Protein AF-A0AAN0J2T4-F1 (afdb_monomer_lite)

Radius of gyration: 21.21 Å; chains: 1; bounding box: 48×62×47 Å

Foldseek 3Di:
DCPFFAPPCPVVPPDDPDDPLLPDDDDQQALPWDFQSPRTPPSHGPDADPPDNVDGGNPNPDGFPSSVQVCCVVPPQLLHWAAPLDLARQKHFIWGGDDSDIAFEFQALPDQLLLQLVCVSVQFQGFPDKDWQRPSHFDDDAHFWANQAHPNPDNGSVPTDTPHTRDDPDDSSRGMMTGTDQQKDAPLWDDDPFKDKHFIWGRGPNDIDFEFQALCDQLLLQLRQVSVVFRGWPDKDFQRPSHFDPGQHFWANQDAPNPDRHSVSTDTPHTRDDPDDSSRGMMTMGGD

pLDDT: mean 90.42, std 9.43, range [44.88, 98.75]

InterPro domains:
  IPR001190 SRCR domain [PF00530] (84-181)
  IPR001190 SRCR domain [PF00530] (194-286)
  IPR001190 SRCR domain [PR00258] (81-97)
  IPR001190 SRCR domain [PR00258] (206-217)
  IPR001190 SRCR domain [PR00258] (221-231)
  IPR001190 SRCR domain [PR00258] (252-266)
  IPR001190 SRCR domain [PR00258] (275-287)
  IPR001190 SRCR domain [PS00420] (86-123)
  IPR001190 SRCR domain [PS50287] (81-181)
  IPR001190 SRCR domain [PS50287] (184-287)
  IPR001190 SRCR domain [SM00202] (81-181)
  IPR001190 SRCR domain [SM00202] (184-287)
  IPR001506 Peptidase M12A [PF01400] (4-76)
  IPR001506 Peptidase M12A [PR00480] (25-40)
  IPR001506 Peptidase M12A [PR00480] (63-76)
  IPR001506 Peptidase M12A [PS51864] (1-77)
  IPR024079 Metallopeptidase, catalytic domain superfamily [G3DSA:3.40.390.10] (2-76)
  IPR036772 SRCR-like domain superfamily [G3DSA:3.10.250.10] (77-182)
  IPR036772 SRCR-like domain superfamily [G3DSA:3.10.250.10] (183-288)
  IPR036772 SRCR-like domain superfamily [SSF56487] (79-182)

Structure (mmCIF, N/CA/C/O backbone):
data_AF-A0AAN0J2T4-F1
#
_entry.id   AF-A0AAN0J2T4-F1
#
loop_
_atom_site.group_PDB
_atom_site.id
_atom_site.type_symbol
_atom_site.label_atom_id
_atom_site.label_alt_id
_atom_site.label_comp_id
_atom_site.label_asym_id
_atom_site.label_entity_id
_atom_site.label_seq_id
_atom_site.pdbx_PDB_ins_code
_atom_site.Cartn_x
_atom_site.Cartn_y
_atom_site.Cartn_z
_atom_site.occupancy
_atom_site.B_iso_or_equiv
_atom_site.auth_seq_id
_atom_site.auth_comp_id
_atom_site.auth_asym_id
_atom_site.auth_atom_id
_atom_site.pdbx_PDB_model_num
ATOM 1 N N . THR A 1 1 ? 8.193 -44.650 8.563 1.00 44.88 1 THR A N 1
ATOM 2 C CA . THR A 1 1 ? 9.451 -44.424 9.307 1.00 44.88 1 THR A CA 1
ATOM 3 C C . THR A 1 1 ? 10.026 -43.102 8.870 1.00 44.88 1 THR A C 1
ATOM 5 O O . THR A 1 1 ? 10.250 -42.893 7.688 1.00 44.88 1 THR A O 1
ATOM 8 N N . VAL A 1 2 ? 10.169 -42.175 9.811 1.00 53.25 2 VAL A N 1
ATOM 9 C CA . VAL A 1 2 ? 10.711 -40.840 9.567 1.00 53.25 2 VAL A CA 1
ATOM 10 C C . VAL A 1 2 ? 12.228 -40.970 9.404 1.00 53.25 2 VAL A C 1
ATOM 12 O O . VAL A 1 2 ? 12.977 -40.859 10.365 1.00 53.25 2 VAL A O 1
ATOM 15 N N . THR A 1 3 ? 12.684 -41.328 8.207 1.00 64.12 3 THR A N 1
ATOM 16 C CA . THR A 1 3 ? 14.103 -41.612 7.926 1.00 64.12 3 THR A CA 1
ATOM 17 C C . THR A 1 3 ? 14.935 -40.352 7.685 1.00 64.12 3 THR A C 1
ATOM 19 O O . THR A 1 3 ? 16.160 -40.428 7.661 1.00 64.12 3 THR A O 1
ATOM 22 N N . THR A 1 4 ? 14.291 -39.193 7.534 1.00 75.44 4 THR A N 1
ATOM 23 C CA . THR A 1 4 ? 14.942 -37.925 7.179 1.00 75.44 4 THR A CA 1
ATOM 24 C C . THR A 1 4 ? 15.075 -36.939 8.342 1.00 75.44 4 THR A C 1
ATOM 26 O O . THR A 1 4 ? 15.868 -36.010 8.234 1.00 75.44 4 THR A O 1
ATOM 29 N N . ILE A 1 5 ? 14.361 -37.132 9.462 1.00 83.75 5 ILE A N 1
ATOM 30 C CA . ILE A 1 5 ? 14.387 -36.213 10.617 1.00 83.75 5 ILE A CA 1
ATOM 31 C C . ILE A 1 5 ? 15.458 -36.655 11.627 1.00 83.75 5 ILE A C 1
ATOM 33 O O . ILE A 1 5 ? 15.601 -37.840 11.926 1.00 83.75 5 ILE A O 1
ATOM 37 N N . GLY A 1 6 ? 16.224 -35.697 12.148 1.00 86.12 6 GLY A N 1
ATOM 38 C CA . GLY A 1 6 ? 17.247 -35.896 13.169 1.00 86.12 6 GLY A CA 1
ATOM 39 C C . GLY A 1 6 ? 16.679 -36.400 14.496 1.00 86.12 6 GLY A C 1
ATOM 40 O O . GLY A 1 6 ? 15.532 -36.126 14.860 1.00 86.12 6 GLY A O 1
ATOM 41 N N . ASN A 1 7 ? 17.508 -37.138 15.235 1.00 87.75 7 ASN A N 1
ATOM 42 C CA . ASN A 1 7 ? 17.141 -37.681 16.541 1.00 87.75 7 ASN A CA 1
ATOM 43 C C . ASN A 1 7 ? 16.712 -36.548 17.490 1.00 87.75 7 ASN A C 1
ATOM 45 O O . ASN A 1 7 ? 17.379 -35.522 17.572 1.00 87.75 7 ASN A O 1
ATOM 49 N N . GLY A 1 8 ? 15.598 -36.738 18.202 1.00 87.31 8 GLY A N 1
ATOM 50 C CA . GLY A 1 8 ? 15.065 -35.758 19.159 1.00 87.31 8 GLY A CA 1
ATOM 51 C C . GLY A 1 8 ? 14.115 -34.704 18.576 1.00 87.31 8 GLY A C 1
ATOM 52 O O . GLY A 1 8 ? 13.435 -34.036 19.344 1.00 87.31 8 GLY A O 1
ATOM 53 N N . TYR A 1 9 ? 13.980 -34.590 17.249 1.00 88.12 9 TYR A N 1
ATOM 54 C CA . TYR A 1 9 ? 13.125 -33.563 16.626 1.00 88.12 9 TYR A CA 1
ATOM 55 C C . TYR A 1 9 ? 11.749 -34.054 16.169 1.00 88.12 9 TYR A C 1
ATOM 57 O O . TYR A 1 9 ? 10.943 -33.265 15.679 1.00 88.12 9 TYR A O 1
ATOM 65 N N . ALA A 1 10 ? 11.439 -35.342 16.334 1.00 86.19 10 ALA A N 1
ATOM 66 C CA . ALA A 1 10 ? 10.177 -35.921 15.867 1.00 86.19 10 ALA A CA 1
ATOM 67 C C . ALA A 1 10 ? 8.932 -35.241 16.474 1.00 86.19 10 ALA A C 1
ATOM 69 O O . ALA A 1 10 ? 7.894 -35.158 15.819 1.00 86.19 10 ALA A O 1
ATOM 70 N N . SER A 1 11 ? 9.027 -34.718 17.702 1.00 87.81 11 SER A N 1
ATOM 71 C CA . SER A 1 11 ? 7.934 -33.987 18.358 1.00 87.81 11 SER A CA 1
ATOM 72 C C . SER A 1 11 ? 7.563 -32.681 17.656 1.00 87.81 11 SER A C 1
ATOM 74 O O . SER A 1 11 ? 6.400 -32.291 17.726 1.00 87.81 11 SER A O 1
ATOM 76 N N . ASN A 1 12 ? 8.499 -32.041 16.945 1.00 85.06 12 ASN A N 1
ATOM 77 C CA . ASN A 1 12 ? 8.275 -30.761 16.260 1.00 85.06 12 ASN A CA 1
ATOM 78 C C . ASN A 1 12 ? 7.297 -30.878 15.080 1.00 85.06 12 ASN A C 1
ATOM 80 O O . ASN A 1 12 ? 6.779 -29.872 14.611 1.00 85.06 12 ASN A O 1
ATOM 84 N N . PHE A 1 13 ? 7.038 -32.100 14.607 1.00 85.69 13 PHE A N 1
ATOM 85 C CA . PHE A 1 13 ? 6.159 -32.387 13.470 1.00 85.69 13 PHE A CA 1
ATOM 86 C C . PHE A 1 13 ? 4.788 -32.924 13.896 1.00 85.69 13 PHE A C 1
ATOM 88 O O . PHE A 1 13 ? 4.001 -33.369 13.059 1.00 85.69 13 PHE A O 1
ATOM 95 N N . ARG A 1 14 ? 4.484 -32.904 15.200 1.00 86.38 14 ARG A N 1
ATOM 96 C CA . ARG A 1 14 ? 3.133 -33.196 15.685 1.00 86.38 14 ARG A CA 1
ATOM 97 C C . ARG A 1 14 ? 2.208 -32.062 15.253 1.00 86.38 14 ARG A C 1
ATOM 99 O O . ARG A 1 14 ? 2.471 -30.902 15.554 1.00 86.38 14 ARG A O 1
ATOM 106 N N . ILE A 1 15 ? 1.134 -32.408 14.547 1.00 80.81 15 ILE A N 1
ATOM 107 C CA . ILE A 1 15 ? 0.146 -31.434 14.077 1.00 80.81 15 ILE A CA 1
ATOM 108 C C . ILE A 1 15 ? -0.519 -30.793 15.295 1.00 80.81 15 ILE A C 1
ATOM 110 O O . ILE A 1 15 ? -1.132 -31.483 16.106 1.00 80.81 15 ILE A O 1
ATOM 114 N N . GLN A 1 16 ? -0.400 -29.473 15.398 1.00 78.44 16 GLN A N 1
ATOM 115 C CA . GLN A 1 16 ? -1.170 -28.662 16.332 1.00 78.44 16 GLN A CA 1
ATOM 116 C C . GLN A 1 16 ? -2.424 -28.178 15.606 1.00 78.44 16 GLN A C 1
ATOM 118 O O . GLN A 1 16 ? -2.327 -27.501 14.585 1.00 78.44 16 GLN A O 1
ATOM 123 N N . THR A 1 17 ? -3.602 -28.550 16.105 1.00 75.50 17 THR A N 1
ATOM 124 C CA . THR A 1 17 ? -4.894 -28.158 15.511 1.00 75.50 17 THR A CA 1
ATOM 125 C C . THR A 1 17 ? -5.401 -26.817 16.033 1.00 75.50 17 THR A C 1
ATOM 127 O O . THR A 1 17 ? -6.333 -26.253 15.471 1.00 75.50 17 THR A O 1
ATOM 130 N N . THR A 1 18 ? -4.789 -26.300 17.098 1.00 66.69 18 THR A N 1
ATOM 131 C CA . THR A 1 18 ? -5.122 -25.020 17.723 1.00 66.69 18 THR A CA 1
ATOM 132 C C . THR A 1 18 ? -3.926 -24.084 17.602 1.00 66.69 18 THR A C 1
ATOM 134 O O . THR A 1 18 ? -2.956 -24.193 18.351 1.00 66.69 18 THR A O 1
ATOM 137 N N . SER A 1 19 ? -3.985 -23.180 16.631 1.00 66.19 19 SER A N 1
ATOM 138 C CA . SER A 1 19 ? -3.034 -22.086 16.454 1.00 66.19 19 SER A CA 1
ATOM 139 C C . SER A 1 19 ? -3.833 -20.790 16.460 1.00 66.19 19 SER A C 1
ATOM 141 O O . SER A 1 19 ? -4.740 -20.620 15.648 1.00 66.19 19 SER A O 1
ATOM 143 N N . ASP A 1 20 ? -3.516 -19.895 17.394 1.00 66.75 20 ASP A N 1
ATOM 144 C CA . ASP A 1 20 ? -4.039 -18.534 17.375 1.00 66.75 20 ASP A CA 1
ATOM 145 C C . ASP A 1 20 ? -3.170 -17.698 16.431 1.00 66.75 20 ASP A C 1
ATOM 147 O O . ASP A 1 20 ? -2.080 -17.251 16.793 1.00 66.75 20 ASP A O 1
ATOM 151 N N . SER A 1 21 ? -3.632 -17.542 15.190 1.00 66.88 21 SER A N 1
ATOM 152 C CA . SER A 1 21 ? -2.983 -16.662 14.219 1.00 66.88 21 SER A CA 1
ATOM 153 C C . SER A 1 21 ? -3.360 -15.191 14.413 1.00 66.88 21 SER A C 1
ATOM 155 O O . SER A 1 21 ? -2.947 -14.356 13.617 1.00 66.88 21 SER A O 1
ATOM 157 N N . GLN A 1 22 ? -4.156 -14.851 15.436 1.00 71.19 22 GLN A N 1
ATOM 158 C CA . GLN A 1 22 ? -4.644 -13.493 15.698 1.00 71.19 22 GLN A CA 1
ATOM 159 C C . GLN A 1 22 ? -5.361 -12.880 14.481 1.00 71.19 22 GLN A C 1
ATOM 161 O O . GLN A 1 22 ? -5.335 -11.673 14.243 1.00 71.19 22 GLN A O 1
ATOM 166 N N . SER A 1 23 ? -6.036 -13.733 13.700 1.00 71.81 23 SER A N 1
ATOM 167 C CA . SER A 1 23 ? -6.686 -13.390 12.425 1.00 71.81 23 SER A CA 1
ATOM 168 C C . SER A 1 23 ? -5.735 -12.908 11.318 1.00 71.81 23 SER A C 1
ATOM 170 O O . SER A 1 23 ? -6.195 -12.311 10.343 1.00 71.81 23 SER A O 1
ATOM 172 N N . LEU A 1 24 ? -4.431 -13.176 11.438 1.00 70.69 24 LEU A N 1
ATOM 173 C CA . LEU A 1 24 ? -3.446 -12.945 10.384 1.00 70.69 24 LEU A CA 1
ATOM 174 C C . LEU A 1 24 ? -3.222 -14.218 9.543 1.00 70.69 24 LEU A C 1
ATOM 176 O O . LEU A 1 24 ? -3.369 -15.336 10.055 1.00 70.69 24 LEU A O 1
ATOM 180 N N . PRO A 1 25 ? -2.890 -14.077 8.244 1.00 72.38 25 PRO A N 1
ATOM 181 C CA . PRO A 1 25 ? -2.450 -15.189 7.403 1.00 72.38 25 PRO A CA 1
ATOM 182 C C . PRO A 1 25 ? -1.152 -15.837 7.904 1.00 72.38 25 PRO A C 1
ATOM 184 O O . PRO A 1 25 ? -0.358 -15.211 8.598 1.00 72.38 25 PRO A O 1
ATOM 187 N N . TYR A 1 26 ? -0.905 -17.086 7.499 1.00 77.69 26 TYR A N 1
ATOM 188 C CA . TYR A 1 26 ? 0.354 -17.767 7.808 1.00 77.69 26 TYR A CA 1
ATOM 189 C C . TYR A 1 26 ? 1.536 -17.122 7.075 1.00 77.69 26 TYR A C 1
ATOM 191 O O . TYR A 1 26 ? 1.514 -16.990 5.848 1.00 77.69 26 TYR A O 1
ATOM 199 N N . ASP A 1 27 ? 2.591 -16.797 7.816 1.00 80.06 27 ASP A N 1
ATOM 200 C CA . ASP A 1 27 ? 3.778 -16.140 7.284 1.00 80.06 27 ASP A CA 1
ATOM 201 C C . ASP A 1 27 ? 4.921 -17.121 6.987 1.00 80.06 27 ASP A C 1
ATOM 203 O O . ASP A 1 27 ? 5.689 -17.529 7.862 1.00 80.06 27 ASP A O 1
ATOM 207 N N . TYR A 1 28 ? 5.072 -17.470 5.710 1.00 81.38 28 TYR A N 1
ATOM 208 C CA . TYR A 1 28 ? 6.183 -18.299 5.239 1.00 81.38 28 TYR A CA 1
ATOM 209 C C . TYR A 1 28 ? 7.544 -17.605 5.375 1.00 81.38 28 TYR A C 1
ATOM 211 O O . TYR A 1 28 ? 8.565 -18.277 5.536 1.00 81.38 28 TYR A O 1
ATOM 219 N N . LEU A 1 29 ? 7.577 -16.274 5.322 1.00 78.88 29 LEU A N 1
ATOM 220 C CA . LEU A 1 29 ? 8.803 -15.485 5.372 1.00 78.88 29 LEU A CA 1
ATOM 221 C C . LEU A 1 29 ? 9.161 -15.044 6.791 1.00 78.88 29 LEU A C 1
ATOM 223 O O . LEU A 1 29 ? 10.128 -14.295 6.940 1.00 78.88 29 LEU A O 1
ATOM 227 N N . SER A 1 30 ? 8.454 -15.547 7.807 1.00 83.38 30 SER A N 1
ATOM 228 C CA . SER A 1 30 ? 8.700 -15.168 9.193 1.00 83.38 30 SER A CA 1
ATOM 229 C C . SER A 1 30 ? 10.170 -15.340 9.558 1.00 83.38 30 SER A C 1
ATOM 231 O O . SER A 1 30 ? 10.777 -16.385 9.285 1.00 83.38 30 SER A O 1
ATOM 233 N N . LEU A 1 31 ? 10.747 -14.331 10.211 1.00 83.44 31 LEU A N 1
ATOM 234 C CA . LEU A 1 31 ? 12.103 -14.389 10.762 1.00 83.44 31 LEU A CA 1
ATOM 235 C C . LEU A 1 31 ? 12.262 -15.590 11.712 1.00 83.44 31 LEU A C 1
ATOM 237 O O . LEU A 1 31 ? 13.327 -16.206 11.784 1.00 83.44 31 LEU A O 1
ATOM 241 N N . MET A 1 32 ? 11.173 -15.958 12.392 1.00 83.75 32 MET A N 1
ATOM 242 C CA . MET A 1 32 ? 11.117 -17.059 13.353 1.00 83.75 32 MET A CA 1
ATOM 243 C C . MET A 1 32 ? 10.909 -18.429 12.696 1.00 83.75 32 MET A C 1
ATOM 245 O O . MET A 1 32 ? 10.954 -19.455 13.378 1.00 83.75 32 MET A O 1
ATOM 249 N N . HIS A 1 33 ? 10.706 -18.486 11.379 1.00 85.06 33 HIS A N 1
ATOM 250 C CA . HIS A 1 33 ? 10.478 -19.742 10.682 1.00 85.06 33 HIS A CA 1
ATOM 251 C C . HIS A 1 33 ? 11.773 -20.581 10.590 1.00 85.06 33 HIS A C 1
ATOM 253 O O . HIS A 1 33 ? 12.889 -20.103 10.336 1.00 85.06 33 HIS A O 1
ATOM 259 N N . TYR A 1 34 ? 11.644 -21.894 10.779 1.00 87.38 34 TYR A N 1
ATOM 260 C CA . TYR A 1 34 ? 12.737 -22.842 10.551 1.00 87.38 34 TYR A CA 1
ATOM 261 C C . TYR A 1 34 ? 13.047 -22.988 9.052 1.00 87.38 34 TYR A C 1
ATOM 263 O O . TYR A 1 34 ? 12.138 -23.032 8.228 1.00 87.38 34 TYR A O 1
ATOM 271 N N . GLY A 1 35 ? 14.324 -23.078 8.672 1.00 84.44 35 GLY A N 1
ATOM 272 C CA . GLY A 1 35 ? 14.698 -23.314 7.271 1.00 84.44 35 GLY A CA 1
ATOM 273 C C . GLY A 1 35 ? 14.237 -24.688 6.756 1.00 84.44 35 GLY A C 1
ATOM 274 O O . GLY A 1 35 ? 13.935 -25.588 7.536 1.00 84.44 35 GLY A O 1
ATOM 275 N N . ARG A 1 36 ? 14.230 -24.890 5.433 1.00 86.94 36 ARG A N 1
ATOM 276 C CA . ARG A 1 36 ? 13.732 -26.126 4.774 1.00 86.94 36 ARG A CA 1
ATOM 277 C C . ARG A 1 36 ? 14.380 -27.419 5.245 1.00 86.94 36 ARG A C 1
ATOM 279 O O . ARG A 1 36 ? 13.725 -28.456 5.291 1.00 86.94 36 ARG A O 1
ATOM 286 N N . THR A 1 37 ? 15.668 -27.355 5.546 1.00 88.69 37 THR A N 1
ATOM 287 C CA . THR A 1 37 ? 16.488 -28.487 5.988 1.00 88.69 37 THR A CA 1
ATOM 288 C C . THR A 1 37 ? 16.619 -28.546 7.509 1.00 88.69 37 THR A C 1
ATOM 290 O O . THR A 1 37 ? 17.345 -29.389 8.032 1.00 88.69 37 THR A O 1
ATOM 293 N N . ALA A 1 38 ? 15.930 -27.668 8.247 1.00 88.94 38 ALA A N 1
ATOM 294 C CA . ALA A 1 38 ? 15.947 -27.701 9.701 1.00 88.94 38 ALA A CA 1
ATOM 295 C C . ALA A 1 38 ? 15.436 -29.051 10.204 1.00 88.94 38 ALA A C 1
ATOM 297 O O . ALA A 1 38 ? 14.466 -29.593 9.684 1.00 88.94 38 ALA A O 1
ATOM 298 N N . PHE A 1 39 ? 16.075 -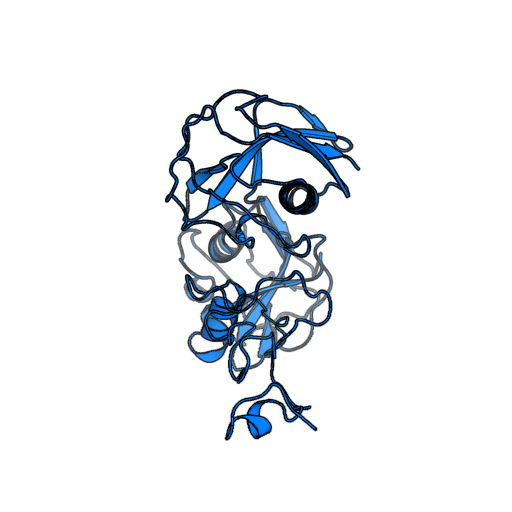29.605 11.230 1.00 91.69 39 PHE A N 1
ATOM 299 C CA . PHE A 1 39 ? 15.762 -30.943 11.742 1.00 91.69 39 PHE A CA 1
ATOM 300 C C . PHE A 1 39 ? 16.075 -32.090 10.769 1.00 91.69 39 PHE A C 1
ATOM 302 O O . PHE A 1 39 ? 15.715 -33.223 11.066 1.00 91.69 39 PHE A O 1
ATOM 309 N N . SER A 1 40 ? 16.729 -31.846 9.629 1.00 90.88 40 SER A N 1
ATOM 310 C CA . SER A 1 40 ? 17.140 -32.906 8.704 1.00 90.88 40 SER A CA 1
ATOM 311 C C . SER A 1 40 ? 18.371 -33.659 9.210 1.00 90.88 40 SER A C 1
ATOM 313 O O . SER A 1 40 ? 19.314 -33.051 9.710 1.00 90.88 40 SER A O 1
ATOM 315 N N . ARG A 1 41 ? 18.390 -34.987 9.046 1.00 90.88 41 ARG A N 1
ATOM 316 C CA . ARG A 1 41 ? 19.568 -35.839 9.308 1.00 90.88 41 ARG A CA 1
ATOM 317 C C . ARG A 1 41 ? 20.429 -36.057 8.062 1.00 90.88 41 ARG A C 1
ATOM 319 O O . ARG A 1 41 ? 21.610 -36.356 8.183 1.00 90.88 41 ARG A O 1
ATOM 326 N N . ASN A 1 42 ? 19.839 -35.949 6.874 1.00 89.69 42 ASN A N 1
ATOM 327 C CA . ASN A 1 42 ? 20.472 -36.290 5.595 1.00 89.69 42 ASN A CA 1
ATOM 328 C C . ASN A 1 42 ? 20.578 -35.091 4.635 1.00 89.69 42 ASN A C 1
ATOM 330 O O . ASN A 1 42 ? 20.787 -35.278 3.439 1.00 89.69 42 ASN A O 1
ATOM 334 N N . GLY A 1 43 ? 20.377 -33.871 5.143 1.00 87.62 43 GLY A N 1
ATOM 335 C CA . GLY A 1 43 ? 20.418 -32.631 4.364 1.00 87.62 43 GLY A CA 1
ATOM 336 C C . GLY A 1 43 ? 19.212 -32.411 3.444 1.00 87.62 43 GLY A C 1
ATOM 337 O O . GLY A 1 43 ? 19.115 -31.357 2.824 1.00 87.62 43 GLY A O 1
ATOM 338 N N . GLN A 1 44 ? 18.275 -33.362 3.365 1.00 89.38 44 GLN A N 1
ATOM 339 C CA . GLN A 1 44 ? 17.068 -33.219 2.551 1.00 89.38 44 GLN A CA 1
ATOM 340 C C . GLN A 1 44 ? 16.011 -32.357 3.254 1.00 89.38 44 GLN A C 1
ATOM 342 O O . GLN A 1 44 ? 15.976 -32.332 4.489 1.00 89.38 44 GLN A O 1
ATOM 347 N N . PRO A 1 45 ? 15.126 -31.675 2.502 1.00 87.75 45 PRO A N 1
ATOM 348 C CA . PRO A 1 45 ? 14.050 -30.888 3.085 1.00 87.75 45 PRO A CA 1
ATOM 349 C C . PRO A 1 45 ? 13.118 -31.728 3.963 1.00 87.75 45 PRO A C 1
ATOM 351 O O . PRO A 1 45 ? 12.588 -32.757 3.547 1.00 87.75 45 PRO A O 1
ATOM 354 N N . THR A 1 46 ? 12.892 -31.252 5.177 1.00 89.44 46 THR A N 1
ATOM 355 C CA . THR A 1 46 ? 11.950 -31.794 6.170 1.00 89.44 46 THR A CA 1
ATOM 356 C C . THR A 1 46 ? 10.743 -30.874 6.338 1.00 89.44 46 THR A C 1
ATOM 358 O O . THR A 1 46 ? 9.694 -31.319 6.798 1.00 89.44 46 THR A O 1
ATOM 361 N N . ILE A 1 47 ? 10.871 -29.605 5.936 1.00 87.75 47 ILE A N 1
ATOM 362 C CA . ILE A 1 47 ? 9.805 -28.606 5.964 1.00 87.75 47 ILE A CA 1
ATOM 363 C C . ILE A 1 47 ? 9.549 -28.121 4.538 1.00 87.75 47 ILE A C 1
ATOM 365 O O . ILE A 1 47 ? 10.440 -27.577 3.879 1.00 87.75 47 ILE A O 1
ATOM 369 N N . VAL A 1 48 ? 8.320 -28.322 4.059 1.00 84.94 48 VAL A N 1
ATOM 370 C CA . VAL A 1 48 ? 7.892 -27.946 2.707 1.00 84.94 48 VAL A CA 1
ATOM 371 C C . VAL A 1 48 ? 6.544 -27.218 2.785 1.00 84.94 48 VAL A C 1
ATOM 373 O O . VAL A 1 48 ? 5.603 -27.769 3.360 1.00 84.94 48 VAL A O 1
ATOM 376 N N . PRO A 1 49 ? 6.419 -26.008 2.209 1.00 80.19 49 PRO A N 1
ATOM 377 C CA . PRO A 1 49 ? 5.161 -25.264 2.191 1.00 80.19 49 PRO A CA 1
ATOM 378 C C . PRO A 1 49 ? 4.045 -25.994 1.445 1.00 80.19 49 PRO A C 1
ATOM 380 O O . PRO A 1 49 ? 4.262 -26.558 0.371 1.00 80.19 49 PRO A O 1
ATOM 383 N N . ARG A 1 50 ? 2.824 -25.903 1.977 1.00 68.06 50 ARG A N 1
ATOM 384 C CA . ARG A 1 50 ? 1.587 -26.332 1.308 1.00 68.06 50 ARG A CA 1
ATOM 385 C C . ARG A 1 50 ? 0.826 -25.086 0.850 1.00 68.06 50 ARG A C 1
ATOM 387 O O . ARG A 1 50 ? -0.128 -24.679 1.504 1.00 68.06 50 ARG A O 1
ATOM 394 N N . PRO A 1 51 ? 1.328 -24.417 -0.203 1.00 62.69 51 PRO A N 1
ATOM 395 C CA . PRO A 1 51 ? 0.762 -24.701 -1.531 1.00 62.69 51 PRO A CA 1
ATOM 396 C C . PRO A 1 51 ? 1.787 -25.028 -2.635 1.00 62.69 51 PRO A C 1
ATOM 398 O O . PRO A 1 51 ? 1.394 -25.489 -3.702 1.00 62.69 51 PRO A O 1
ATOM 401 N N . SER A 1 52 ? 3.089 -24.801 -2.418 1.00 73.12 52 SER A N 1
ATOM 402 C CA . SER A 1 52 ? 4.131 -25.051 -3.424 1.00 73.12 52 SER A CA 1
ATOM 403 C C . SER A 1 52 ? 5.511 -25.229 -2.796 1.00 73.12 52 SER A C 1
ATOM 405 O O . SER A 1 52 ? 5.940 -24.439 -1.953 1.00 73.12 52 SER A O 1
ATOM 407 N N . SER A 1 53 ? 6.269 -26.209 -3.290 1.00 73.12 53 SER A N 1
ATOM 408 C CA . SER A 1 53 ? 7.642 -26.475 -2.862 1.00 73.12 53 SER A CA 1
ATOM 409 C C . SER A 1 53 ? 8.652 -25.423 -3.320 1.00 73.12 53 SER A C 1
ATOM 411 O O . SER A 1 53 ? 9.818 -25.563 -2.967 1.00 73.12 53 SER A O 1
ATOM 413 N N . PHE A 1 54 ? 8.259 -24.374 -4.047 1.00 69.69 54 PHE A N 1
ATOM 414 C CA . PHE A 1 54 ? 9.154 -23.288 -4.479 1.00 69.69 54 PHE A CA 1
ATOM 415 C C . PHE A 1 54 ? 9.146 -22.060 -3.553 1.00 69.69 54 PHE A C 1
ATOM 417 O O . PHE A 1 54 ? 9.986 -21.183 -3.707 1.00 69.69 54 PHE A O 1
ATOM 424 N N . ILE A 1 55 ? 8.231 -21.989 -2.580 1.00 70.69 55 ILE A N 1
ATOM 425 C CA . ILE A 1 55 ? 8.110 -20.834 -1.674 1.00 70.69 55 ILE A CA 1
ATOM 426 C C . ILE A 1 55 ? 9.280 -20.802 -0.682 1.00 70.69 55 ILE A C 1
ATOM 428 O O . ILE A 1 55 ? 9.423 -21.712 0.134 1.00 70.69 55 ILE A O 1
ATOM 432 N N . THR A 1 56 ? 10.134 -19.782 -0.727 1.00 73.62 56 THR A N 1
ATOM 433 C CA . THR A 1 56 ? 11.183 -19.587 0.288 1.00 73.62 56 THR A CA 1
ATOM 434 C C . THR A 1 56 ? 10.555 -19.506 1.680 1.00 73.62 56 THR A C 1
ATOM 436 O O . THR A 1 56 ? 9.529 -18.855 1.847 1.00 73.62 56 THR A O 1
ATOM 439 N N . ILE A 1 57 ? 11.155 -20.178 2.666 1.00 78.12 57 ILE A N 1
ATOM 440 C CA . ILE A 1 57 ? 10.704 -20.127 4.061 1.00 78.12 57 ILE A CA 1
ATOM 441 C C . ILE A 1 57 ? 11.832 -19.701 4.980 1.00 78.12 57 ILE A C 1
ATOM 443 O O . ILE A 1 57 ? 12.972 -20.118 4.768 1.00 78.12 57 ILE A O 1
ATOM 447 N N . GLY A 1 58 ? 11.502 -18.912 6.001 1.00 74.75 58 GLY A N 1
ATOM 448 C CA . GLY A 1 58 ? 12.456 -18.500 7.030 1.00 74.75 58 GLY A CA 1
ATOM 449 C C . GLY A 1 58 ? 13.655 -17.758 6.466 1.00 74.75 58 GLY A C 1
ATOM 450 O O . GLY A 1 58 ? 14.786 -18.206 6.645 1.00 74.75 58 GLY A O 1
ATOM 451 N N . GLN A 1 59 ? 13.397 -16.639 5.779 1.00 73.69 59 GLN A N 1
ATOM 452 C CA . GLN A 1 59 ? 14.438 -15.834 5.132 1.00 73.69 59 GLN A CA 1
ATOM 453 C C . GLN A 1 59 ? 15.482 -15.266 6.110 1.00 73.69 59 GLN A C 1
ATOM 455 O O . GLN A 1 59 ? 16.593 -15.004 5.674 1.00 73.69 59 GLN A O 1
ATOM 460 N N . ARG A 1 60 ? 15.172 -15.158 7.415 1.00 73.88 60 ARG A N 1
ATOM 461 C CA . ARG A 1 60 ? 16.113 -14.849 8.521 1.00 73.88 60 ARG A CA 1
ATOM 462 C C . ARG A 1 60 ? 16.911 -13.539 8.417 1.00 73.88 60 ARG A C 1
ATOM 464 O O . ARG A 1 60 ? 17.750 -13.293 9.275 1.00 73.88 60 ARG A O 1
ATOM 471 N N . ASN A 1 61 ? 16.625 -12.692 7.438 1.00 72.94 61 ASN A N 1
ATOM 472 C CA . ASN A 1 61 ? 17.339 -11.445 7.182 1.00 72.94 61 ASN A CA 1
ATOM 473 C C . ASN A 1 61 ? 16.610 -10.229 7.775 1.00 72.94 61 ASN A C 1
ATOM 475 O O . ASN A 1 61 ? 17.258 -9.313 8.268 1.00 72.94 61 ASN A O 1
ATOM 479 N N . ARG A 1 62 ? 15.269 -10.207 7.751 1.00 75.94 62 ARG A N 1
ATOM 480 C CA . ARG A 1 62 ? 14.449 -9.112 8.313 1.00 75.94 62 ARG A CA 1
ATOM 481 C C . ARG A 1 62 ? 13.133 -9.602 8.911 1.00 75.94 62 ARG A C 1
ATOM 483 O O . ARG A 1 62 ? 12.731 -10.725 8.647 1.00 75.94 62 ARG A O 1
ATOM 490 N N . LEU A 1 63 ? 12.441 -8.778 9.694 1.00 77.94 63 LEU A N 1
ATOM 491 C CA . LEU A 1 63 ? 11.045 -9.060 10.046 1.00 77.94 63 LEU A CA 1
ATOM 492 C C . LEU A 1 63 ? 10.175 -8.910 8.791 1.00 77.94 63 LEU A C 1
ATOM 494 O O . LEU A 1 63 ? 10.321 -7.941 8.044 1.00 77.94 63 LEU A O 1
ATOM 498 N N . SER A 1 64 ? 9.285 -9.865 8.541 1.00 72.00 64 SER A N 1
ATOM 499 C CA . SER A 1 64 ? 8.237 -9.706 7.536 1.00 72.00 64 SER A CA 1
ATOM 500 C C . SER A 1 64 ? 7.171 -8.709 8.027 1.00 72.00 64 SER A C 1
ATOM 502 O O . SER A 1 64 ? 7.090 -8.385 9.214 1.00 72.00 64 SER A O 1
ATOM 504 N N . MET A 1 65 ? 6.281 -8.264 7.136 1.00 72.62 65 MET A N 1
ATOM 505 C CA . MET A 1 65 ? 5.111 -7.481 7.550 1.00 72.62 65 MET A CA 1
ATOM 506 C C . MET A 1 65 ? 4.255 -8.219 8.585 1.00 72.62 65 MET A C 1
ATOM 508 O O . MET A 1 65 ? 3.777 -7.602 9.535 1.00 72.62 65 MET A O 1
ATOM 512 N N . TYR A 1 66 ? 4.050 -9.523 8.404 1.00 75.62 66 TYR A N 1
ATOM 513 C CA . TYR A 1 66 ? 3.249 -10.310 9.331 1.00 75.62 66 TYR A CA 1
ATOM 514 C C . TYR A 1 66 ? 3.980 -10.509 10.657 1.00 75.62 66 TYR A C 1
ATOM 516 O O . TYR A 1 66 ? 3.329 -10.426 11.691 1.00 75.62 66 TYR A O 1
ATOM 524 N N . ASP A 1 67 ? 5.310 -10.653 10.666 1.00 79.62 67 ASP A N 1
ATOM 525 C CA . ASP A 1 67 ? 6.092 -10.645 11.909 1.00 79.62 67 ASP A CA 1
ATOM 526 C C . ASP A 1 67 ? 5.863 -9.342 12.686 1.00 79.62 67 ASP A C 1
ATOM 528 O O . ASP A 1 67 ? 5.553 -9.370 13.879 1.00 79.62 67 ASP A O 1
ATOM 532 N N . VAL A 1 68 ? 5.963 -8.195 12.004 1.00 77.56 68 VAL A N 1
ATOM 533 C CA . VAL A 1 68 ? 5.717 -6.878 12.609 1.00 77.56 68 VAL A CA 1
ATOM 534 C C . VAL A 1 68 ? 4.278 -6.774 13.111 1.00 77.56 68 VAL A C 1
ATOM 536 O O . VAL A 1 68 ? 4.061 -6.330 14.236 1.00 77.56 68 VAL A O 1
ATOM 539 N N . GLN A 1 69 ? 3.291 -7.229 12.335 1.00 76.19 69 GLN A N 1
ATOM 540 C CA . GLN A 1 69 ? 1.890 -7.220 12.759 1.00 76.19 69 GLN A CA 1
ATOM 541 C C . GLN A 1 69 ? 1.645 -8.126 13.969 1.00 76.19 69 GLN A C 1
ATOM 543 O O . GLN A 1 69 ? 0.992 -7.691 14.910 1.00 76.19 69 GLN A O 1
ATOM 548 N N . HIS A 1 70 ? 2.198 -9.338 14.004 1.00 77.94 70 HIS A N 1
ATOM 549 C CA . HIS A 1 70 ? 2.095 -10.236 15.156 1.00 77.94 70 HIS A CA 1
ATOM 550 C C . HIS A 1 70 ? 2.729 -9.625 16.414 1.00 77.94 70 HIS A C 1
ATOM 552 O O . HIS A 1 70 ? 2.154 -9.709 17.501 1.00 77.94 70 HIS A O 1
ATOM 558 N N . ILE A 1 71 ? 3.898 -8.988 16.279 1.00 81.00 71 ILE A N 1
ATOM 559 C CA . ILE A 1 71 ? 4.549 -8.271 17.384 1.00 81.00 71 ILE A CA 1
ATOM 560 C C . ILE A 1 71 ? 3.670 -7.109 17.847 1.00 81.00 71 ILE A C 1
ATOM 562 O O . ILE A 1 71 ? 3.443 -6.966 19.047 1.00 81.00 71 ILE A O 1
ATOM 566 N N . ASN A 1 72 ? 3.139 -6.317 16.917 1.00 81.00 72 ASN A N 1
ATOM 567 C CA . ASN A 1 72 ? 2.267 -5.193 17.227 1.00 81.00 72 ASN A CA 1
ATOM 568 C C . ASN A 1 72 ? 1.001 -5.668 17.946 1.00 81.00 72 ASN A C 1
ATOM 570 O O . ASN A 1 72 ? 0.740 -5.220 19.050 1.00 81.00 72 ASN A O 1
ATOM 574 N N . ILE A 1 73 ? 0.270 -6.649 17.422 1.00 76.56 73 ILE A N 1
ATOM 575 C CA . ILE A 1 73 ? -0.936 -7.169 18.080 1.00 76.56 73 ILE A CA 1
ATOM 576 C C . ILE A 1 73 ? -0.631 -7.657 19.509 1.00 76.56 73 ILE A C 1
ATOM 578 O O . ILE A 1 73 ? -1.416 -7.410 20.427 1.00 76.56 73 ILE A O 1
ATOM 582 N N . ARG A 1 74 ? 0.518 -8.313 19.723 1.00 78.38 74 ARG A N 1
ATOM 583 C CA . ARG A 1 74 ? 0.865 -8.916 21.018 1.00 78.38 74 ARG A CA 1
ATOM 584 C C . ARG A 1 74 ? 1.445 -7.942 22.043 1.00 78.38 74 ARG A C 1
ATOM 586 O O . ARG A 1 74 ? 1.171 -8.096 23.230 1.00 78.38 74 ARG A O 1
ATOM 593 N N . TYR A 1 75 ? 2.280 -7.002 21.612 1.00 80.94 75 TYR A N 1
ATOM 594 C CA . TYR A 1 75 ? 3.090 -6.165 22.505 1.00 80.94 75 TYR A CA 1
ATOM 595 C C . TYR A 1 75 ? 2.800 -4.669 22.371 1.00 80.94 75 TYR A C 1
ATOM 597 O O . TYR A 1 75 ? 3.151 -3.902 23.264 1.00 80.94 75 TYR A O 1
ATOM 605 N N . CYS A 1 76 ? 2.165 -4.240 21.280 1.00 76.94 76 CYS A N 1
ATOM 606 C CA . CYS A 1 76 ? 1.849 -2.842 21.000 1.00 76.94 76 CYS A CA 1
ATOM 607 C C . CYS A 1 76 ? 0.512 -2.749 20.238 1.00 76.94 76 CYS A C 1
ATOM 609 O O . CYS A 1 76 ? 0.532 -2.384 19.066 1.00 76.94 76 CYS A O 1
ATOM 611 N N . PRO A 1 77 ? -0.641 -3.139 20.819 1.00 68.50 77 PRO A N 1
ATOM 612 C CA . PRO A 1 77 ? -1.896 -3.296 20.068 1.00 68.50 77 PRO A CA 1
ATOM 613 C C . PRO A 1 77 ? -2.334 -2.008 19.356 1.00 68.50 77 PRO A C 1
ATOM 615 O O . PRO A 1 77 ? -2.872 -2.068 18.255 1.00 68.50 77 PRO A O 1
ATOM 618 N N . GLU A 1 78 ? -1.963 -0.846 19.901 1.00 71.25 78 GLU A N 1
ATOM 619 C CA . GLU A 1 78 ? -2.089 0.469 19.253 1.00 71.25 78 GLU A CA 1
ATOM 620 C C . GLU A 1 78 ? -1.363 0.596 17.899 1.00 71.25 78 GLU A C 1
ATOM 622 O O . GLU A 1 78 ? -1.505 1.593 17.190 1.00 71.25 78 GLU A O 1
ATOM 627 N N . ARG A 1 79 ? -0.556 -0.406 17.537 1.00 75.56 79 ARG A N 1
ATOM 628 C CA . ARG A 1 79 ? 0.177 -0.488 16.282 1.00 75.56 79 ARG A CA 1
ATOM 629 C C . ARG A 1 79 ? -0.430 -1.427 15.239 1.00 75.56 79 ARG A C 1
ATOM 631 O O . ARG A 1 79 ? 0.165 -1.665 14.187 1.00 75.56 79 ARG A O 1
ATOM 638 N N . ALA A 1 80 ? -1.587 -2.012 15.527 1.00 86.56 80 ALA A N 1
ATOM 639 C CA . ALA A 1 80 ? -2.270 -2.914 14.614 1.00 86.56 80 ALA A CA 1
ATOM 640 C C . ALA A 1 80 ? -3.511 -2.240 14.013 1.00 86.56 80 ALA A C 1
ATOM 642 O O . ALA A 1 80 ? -4.459 -1.877 14.711 1.00 86.56 80 ALA A O 1
ATOM 643 N N . LEU A 1 81 ? -3.492 -2.097 12.687 1.00 90.69 81 LEU A N 1
ATOM 644 C CA . LEU A 1 81 ? -4.556 -1.496 11.890 1.00 90.69 81 LEU A CA 1
ATOM 645 C C . LEU A 1 81 ? -4.751 -2.311 10.609 1.00 90.69 81 LEU A C 1
ATOM 647 O O . LEU A 1 81 ? -3.793 -2.861 10.058 1.00 90.69 81 LEU A O 1
ATOM 651 N N . ARG A 1 82 ? -5.992 -2.401 10.130 1.00 92.44 82 ARG A N 1
ATOM 652 C CA . ARG A 1 82 ? -6.308 -2.989 8.825 1.00 92.44 82 ARG A CA 1
ATOM 653 C C . ARG A 1 82 ? -7.431 -2.235 8.124 1.00 92.44 82 ARG A C 1
ATOM 655 O O . ARG A 1 82 ? -8.251 -1.580 8.762 1.00 92.44 82 ARG A O 1
ATOM 662 N N . LEU A 1 83 ? -7.477 -2.381 6.802 1.00 95.25 83 LEU A N 1
ATOM 663 C CA . LEU A 1 83 ? -8.564 -1.887 5.962 1.00 95.25 83 LEU A CA 1
ATOM 664 C C . LEU A 1 83 ? -9.380 -3.073 5.439 1.00 95.25 83 LEU A C 1
ATOM 666 O O . LEU A 1 83 ? -8.812 -4.017 4.886 1.00 95.25 83 LEU A O 1
ATOM 670 N N . VAL A 1 84 ? -10.701 -3.044 5.630 1.00 96.62 84 VAL A N 1
ATOM 671 C CA . VAL A 1 84 ? -11.601 -4.167 5.298 1.00 96.62 84 VAL A CA 1
ATOM 672 C C . VAL A 1 84 ? -12.698 -3.735 4.326 1.00 96.62 84 VAL A C 1
ATOM 674 O O . VAL A 1 84 ? -13.214 -2.625 4.404 1.00 96.62 84 VAL A O 1
ATOM 677 N N . GLY A 1 85 ? -13.084 -4.617 3.399 1.00 94.88 85 GLY A N 1
ATOM 678 C CA . GLY A 1 85 ? -14.194 -4.372 2.465 1.00 94.88 85 GLY A CA 1
ATOM 679 C C . GLY A 1 85 ? -13.843 -3.504 1.249 1.00 94.88 85 GLY A C 1
ATOM 680 O O . GLY A 1 85 ? -14.724 -3.168 0.458 1.00 94.88 85 GLY A O 1
ATOM 681 N N . GLY A 1 86 ? -12.569 -3.148 1.080 1.00 93.25 86 GLY A N 1
ATOM 682 C CA . GLY A 1 86 ? -12.052 -2.482 -0.115 1.00 93.25 86 GLY A CA 1
ATOM 683 C C . GLY A 1 86 ? -11.656 -3.441 -1.240 1.00 93.25 86 GLY A C 1
ATOM 684 O O . GLY A 1 86 ? -11.629 -4.659 -1.062 1.00 93.25 86 GLY A O 1
ATOM 685 N N . ARG A 1 87 ? -11.320 -2.896 -2.420 1.00 88.75 87 ARG A N 1
ATOM 686 C CA . ARG A 1 87 ? -10.866 -3.695 -3.579 1.00 88.75 87 ARG A CA 1
ATOM 687 C C . ARG A 1 87 ? -9.385 -4.075 -3.521 1.00 88.75 87 ARG A C 1
ATOM 689 O O . ARG A 1 87 ? -8.923 -4.845 -4.358 1.00 88.75 87 ARG A O 1
ATOM 696 N N . GLY A 1 88 ? -8.640 -3.520 -2.572 1.00 86.12 88 GLY A N 1
ATOM 697 C CA . GLY A 1 88 ? -7.217 -3.768 -2.376 1.00 86.12 88 GLY A CA 1
ATOM 698 C C . GLY A 1 88 ? -6.756 -3.270 -1.011 1.00 86.12 88 GLY A C 1
ATOM 699 O O . GLY A 1 88 ? -7.536 -2.690 -0.263 1.00 86.12 88 GLY A O 1
ATOM 700 N N . SER A 1 89 ? -5.475 -3.460 -0.695 1.00 87.00 89 SER A N 1
ATOM 701 C CA . SER A 1 89 ? -4.904 -3.126 0.622 1.00 87.00 89 SER A CA 1
ATOM 702 C C . SER A 1 89 ? -4.866 -1.630 0.952 1.00 87.00 89 SER A C 1
ATOM 704 O O . SER A 1 89 ? -4.554 -1.268 2.080 1.00 87.00 89 SER A O 1
ATOM 706 N N . TYR A 1 90 ? -5.139 -0.767 -0.027 1.00 93.62 90 TYR A N 1
ATOM 707 C CA . TYR A 1 90 ? -5.079 0.689 0.095 1.00 93.62 90 TYR A CA 1
ATOM 708 C C . TYR A 1 90 ? -6.443 1.324 0.383 1.00 93.62 90 TYR A C 1
ATOM 710 O O . TYR A 1 90 ? -6.525 2.543 0.459 1.00 93.62 90 TYR A O 1
ATOM 718 N N . GLU A 1 91 ? -7.527 0.557 0.493 1.00 96.62 91 GLU A N 1
ATOM 719 C CA . GLU A 1 91 ? -8.844 1.116 0.800 1.00 96.62 91 GLU A CA 1
ATOM 720 C C . GLU A 1 91 ? -9.706 0.169 1.628 1.00 96.62 91 GLU A C 1
ATOM 722 O O . GLU A 1 91 ? -9.534 -1.048 1.582 1.00 96.62 91 GLU A O 1
ATOM 727 N N . GLY A 1 92 ? -10.650 0.728 2.379 1.00 98.19 92 GLY A N 1
ATOM 728 C CA . GLY A 1 92 ? -11.594 -0.043 3.178 1.00 98.19 92 GLY A CA 1
ATOM 729 C C . GLY A 1 92 ? -12.100 0.707 4.404 1.00 98.19 92 GLY A C 1
ATOM 730 O O . GLY A 1 92 ? -11.698 1.838 4.682 1.00 98.19 92 GLY A O 1
ATOM 731 N N . ARG A 1 93 ? -12.988 0.045 5.146 1.00 98.56 93 ARG A N 1
ATOM 732 C CA . ARG A 1 93 ? -13.363 0.403 6.516 1.00 98.56 93 ARG A CA 1
ATOM 733 C C . ARG A 1 93 ? -12.133 0.302 7.410 1.00 98.56 93 ARG A C 1
ATOM 735 O O . ARG A 1 93 ? -11.390 -0.676 7.303 1.00 98.56 93 ARG A O 1
ATOM 742 N N . VAL A 1 94 ? -11.945 1.290 8.275 1.00 98.12 94 VAL A N 1
ATOM 743 C CA . VAL A 1 94 ? -10.831 1.331 9.223 1.00 98.12 94 VAL A CA 1
ATOM 744 C C . VAL A 1 94 ? -11.158 0.437 10.411 1.00 98.12 94 VAL A C 1
ATOM 746 O O . VAL A 1 94 ? -12.170 0.630 11.084 1.00 98.12 94 VAL A O 1
ATOM 749 N N . GLU A 1 95 ? -10.289 -0.534 10.673 1.00 97.06 95 GLU A N 1
ATOM 750 C CA . GLU A 1 95 ? -10.361 -1.364 11.869 1.00 97.06 95 GLU A CA 1
ATOM 751 C C . GLU A 1 95 ? -9.039 -1.324 12.628 1.00 97.06 95 GLU A C 1
ATOM 753 O O . GLU A 1 95 ? -7.962 -1.446 12.039 1.00 97.06 95 GLU A O 1
ATOM 758 N N . VAL A 1 96 ? -9.138 -1.183 13.945 1.00 93.94 96 VAL A N 1
ATOM 759 C CA . VAL A 1 96 ? -8.010 -1.134 14.876 1.00 93.94 96 VAL A CA 1
ATOM 760 C C . VAL A 1 96 ? -8.096 -2.308 15.840 1.00 93.94 96 VAL A C 1
ATOM 762 O O . VAL A 1 96 ? -9.190 -2.728 16.231 1.00 93.94 96 VAL A O 1
ATOM 765 N N . PHE A 1 97 ? -6.947 -2.869 16.207 1.00 88.50 97 PHE A N 1
ATOM 766 C CA . PHE A 1 97 ? -6.907 -3.928 17.206 1.00 88.50 97 PHE A CA 1
ATOM 767 C C . PHE A 1 97 ? -6.763 -3.318 18.596 1.00 88.50 97 PHE A C 1
ATOM 769 O O . PHE A 1 97 ? -5.795 -2.619 18.890 1.00 88.50 97 PHE A O 1
ATOM 776 N N . TRP A 1 98 ? -7.719 -3.594 19.473 1.00 85.06 98 TRP A N 1
ATOM 777 C CA . TRP A 1 98 ? -7.709 -3.071 20.829 1.00 85.06 98 TRP A CA 1
ATOM 778 C C . TRP A 1 98 ? -8.218 -4.116 21.813 1.00 85.06 98 TRP A C 1
ATOM 780 O O . TRP A 1 98 ? -9.257 -4.739 21.607 1.00 85.06 98 TRP A O 1
ATOM 790 N N . ASN A 1 99 ? -7.474 -4.302 22.906 1.00 83.44 99 ASN A N 1
ATOM 791 C CA . ASN A 1 99 ? -7.829 -5.210 23.997 1.00 83.44 99 ASN A CA 1
ATOM 792 C C . ASN A 1 99 ? -8.195 -6.640 23.537 1.00 83.44 99 ASN A C 1
ATOM 794 O O . ASN A 1 99 ? -9.205 -7.206 23.952 1.00 83.44 99 ASN A O 1
ATOM 798 N N . GLY A 1 100 ? -7.385 -7.218 22.645 1.00 82.88 100 GLY A N 1
ATOM 799 C CA . GLY A 1 100 ? -7.548 -8.605 22.196 1.00 82.88 100 GLY A CA 1
ATOM 800 C C . GLY A 1 100 ? -8.573 -8.823 21.077 1.00 82.88 100 GLY A C 1
ATOM 801 O O . GLY A 1 100 ? -8.772 -9.967 20.672 1.00 82.88 100 GLY A O 1
ATOM 802 N N . GLN A 1 101 ? -9.202 -7.768 20.551 1.00 89.06 101 GLN A N 1
ATOM 803 C CA . GLN A 1 101 ? -10.196 -7.876 19.482 1.00 89.06 101 GLN A CA 1
ATOM 804 C C . GLN A 1 101 ? -10.084 -6.745 18.455 1.00 89.06 101 GLN A C 1
ATOM 806 O O . GLN A 1 101 ? -9.632 -5.641 18.753 1.00 89.06 101 GLN A O 1
ATOM 811 N N . TRP A 1 102 ? -10.512 -7.030 17.226 1.00 93.12 102 TRP A N 1
ATOM 812 C CA . TRP A 1 102 ? -10.682 -6.016 16.188 1.00 93.12 102 TRP A CA 1
ATOM 813 C C . TRP A 1 102 ? -11.969 -5.227 16.429 1.00 93.12 102 TRP A C 1
ATOM 815 O O . TRP A 1 102 ? -12.993 -5.815 16.777 1.00 93.12 102 TRP A O 1
ATOM 825 N N . GLY A 1 103 ? -11.926 -3.919 16.191 1.00 95.88 103 GLY A N 1
ATOM 826 C CA . GLY A 1 103 ? -13.107 -3.063 16.194 1.00 95.88 103 GLY A CA 1
ATOM 827 C C . GLY A 1 103 ? -12.977 -1.885 15.234 1.00 95.88 103 GLY A C 1
ATOM 828 O O . GLY A 1 103 ? -11.926 -1.688 14.622 1.00 95.88 103 GLY A O 1
ATOM 829 N N . THR A 1 104 ? -14.062 -1.136 15.061 1.00 97.94 104 THR A N 1
ATOM 830 C CA . THR A 1 104 ? -14.182 -0.090 14.034 1.00 97.94 104 THR A CA 1
ATOM 831 C C . THR A 1 104 ? -13.929 1.313 14.587 1.00 97.94 104 THR A C 1
ATOM 833 O O . THR A 1 104 ? -13.772 1.509 15.793 1.00 97.94 104 THR A O 1
ATOM 836 N N . VAL A 1 105 ? -13.858 2.296 13.693 1.00 98.19 105 VAL A N 1
ATOM 837 C CA . VAL A 1 105 ? -13.739 3.726 14.012 1.00 98.19 105 VAL A CA 1
ATOM 838 C C . VAL A 1 105 ? -15.023 4.420 13.562 1.00 98.19 105 VAL A C 1
ATOM 840 O O . VAL A 1 105 ? -15.467 4.160 12.443 1.00 98.19 105 VAL A O 1
ATOM 843 N N . CYS A 1 106 ? -15.621 5.262 14.405 1.00 98.44 106 CYS A N 1
ATOM 844 C CA . CYS A 1 106 ? -16.786 6.062 14.030 1.00 98.44 106 CYS A CA 1
ATOM 845 C C . CYS A 1 106 ? -16.407 7.208 13.075 1.00 98.44 106 CYS A C 1
ATOM 847 O O . CYS A 1 106 ? -15.286 7.716 13.113 1.00 98.44 106 CYS A O 1
ATOM 849 N N . ASP A 1 107 ? -17.337 7.592 12.200 1.00 98.06 107 ASP A N 1
ATOM 850 C CA . ASP A 1 107 ? -17.182 8.678 11.236 1.00 98.06 107 ASP A CA 1
ATOM 851 C C . ASP A 1 107 ? -17.543 10.078 11.766 1.00 98.06 107 ASP A C 1
ATOM 853 O O . ASP A 1 107 ? -17.302 11.067 11.062 1.00 98.06 107 ASP A O 1
ATOM 857 N N . ASP A 1 108 ? -18.026 10.188 13.008 1.00 98.12 108 ASP A N 1
ATOM 858 C CA . ASP A 1 108 ? -18.230 11.466 13.688 1.00 98.12 108 ASP A CA 1
ATOM 859 C C . ASP A 1 108 ? -16.893 12.226 13.777 1.00 98.12 108 ASP A C 1
ATOM 861 O O . ASP A 1 108 ? -15.872 11.731 14.258 1.00 98.12 108 ASP A O 1
ATOM 865 N N . LEU A 1 109 ? -16.889 13.441 13.216 1.00 96.81 109 LEU A N 1
ATOM 866 C CA . LEU A 1 109 ? -15.713 14.306 13.040 1.00 96.81 109 LEU A CA 1
ATOM 867 C C . LEU A 1 109 ? -14.535 13.690 12.256 1.00 96.81 109 LEU A C 1
ATOM 869 O O . LEU A 1 109 ? -13.479 14.317 12.183 1.00 96.81 109 LEU A O 1
ATOM 873 N N . PHE A 1 110 ? -14.724 12.548 11.590 1.00 98.12 110 PHE A N 1
ATOM 874 C CA . PHE A 1 110 ? -13.676 11.863 10.836 1.00 98.12 110 PHE A CA 1
ATOM 875 C C . PHE A 1 110 ? -13.350 12.585 9.521 1.00 98.12 110 PHE A C 1
ATOM 877 O O . PHE A 1 110 ? -14.070 12.510 8.517 1.00 98.12 110 PHE A O 1
ATOM 884 N N . GLY A 1 111 ? -12.229 13.299 9.512 1.00 97.38 111 GLY A N 1
ATOM 885 C CA . GLY A 1 111 ? -11.795 14.162 8.425 1.00 97.38 111 GLY A CA 1
ATOM 886 C C . GLY A 1 111 ? -10.558 13.672 7.675 1.00 97.38 111 GLY A C 1
ATOM 887 O O . GLY A 1 111 ? -9.986 12.607 7.905 1.00 97.38 111 GLY A O 1
ATOM 888 N N . THR A 1 112 ? -10.106 14.505 6.736 1.00 98.25 112 THR A N 1
ATOM 889 C CA . THR A 1 112 ? -8.931 14.228 5.895 1.00 98.25 112 THR A CA 1
ATOM 890 C C . THR A 1 112 ? -7.655 14.018 6.712 1.00 98.25 112 THR A C 1
ATOM 892 O O . THR A 1 112 ? -6.820 13.204 6.326 1.00 98.25 112 THR A O 1
ATOM 895 N N . ASN A 1 113 ? -7.477 14.728 7.829 1.00 98.50 113 ASN A N 1
ATOM 896 C CA . ASN A 1 113 ? -6.284 14.569 8.663 1.00 98.50 113 ASN A CA 1
ATOM 897 C C . ASN A 1 113 ? -6.250 13.209 9.367 1.00 98.50 113 ASN A C 1
ATOM 899 O O . ASN A 1 113 ? -5.181 12.607 9.446 1.00 98.50 113 ASN A O 1
ATOM 903 N N . ASP A 1 114 ? -7.403 12.691 9.787 1.00 98.44 114 ASP A N 1
ATOM 904 C CA . ASP A 1 114 ? -7.526 11.357 10.379 1.00 98.44 114 ASP A CA 1
ATOM 905 C C . ASP A 1 114 ? -7.171 10.289 9.354 1.00 98.44 114 ASP A C 1
ATOM 907 O O . ASP A 1 114 ? -6.295 9.450 9.574 1.00 98.44 114 ASP A O 1
ATOM 911 N N . GLY A 1 115 ? -7.761 10.403 8.161 1.00 98.19 115 GLY A N 1
ATOM 912 C CA . GLY A 1 115 ? -7.421 9.540 7.038 1.00 98.19 115 GLY A CA 1
ATOM 913 C C . GLY A 1 115 ? -5.942 9.618 6.652 1.00 98.19 115 GLY A C 1
ATOM 914 O O . GLY A 1 115 ? -5.345 8.594 6.328 1.00 98.19 115 GLY A O 1
ATOM 915 N N . ARG A 1 116 ? -5.321 10.803 6.716 1.00 98.31 116 ARG A N 1
ATOM 916 C CA . ARG A 1 116 ? -3.886 10.989 6.449 1.00 98.31 116 ARG A CA 1
ATOM 917 C C . ARG A 1 116 ? -3.029 10.247 7.462 1.00 98.31 116 ARG A C 1
ATOM 919 O O . ARG A 1 116 ? -2.122 9.531 7.040 1.00 98.31 116 ARG A O 1
ATOM 926 N N . VAL A 1 117 ? -3.301 10.413 8.757 1.00 97.44 117 VAL A N 1
ATOM 927 C CA . VAL A 1 117 ? -2.574 9.698 9.814 1.00 97.44 117 VAL A CA 1
ATOM 928 C C . VAL A 1 117 ? -2.723 8.198 9.608 1.00 97.44 117 VAL A C 1
ATOM 930 O O . VAL A 1 117 ? -1.716 7.505 9.555 1.00 97.44 117 VAL A O 1
ATOM 933 N N . ILE A 1 118 ? -3.940 7.702 9.371 1.00 97.12 118 ILE A N 1
ATOM 934 C CA . ILE A 1 118 ? -4.204 6.276 9.125 1.00 97.12 118 ILE A CA 1
ATOM 935 C C . ILE A 1 118 ? -3.454 5.760 7.888 1.00 97.12 118 ILE A C 1
ATOM 937 O O . ILE A 1 118 ? -2.823 4.707 7.941 1.00 97.12 118 ILE A O 1
ATOM 941 N N . CYS A 1 119 ? -3.482 6.486 6.769 1.00 96.94 119 CYS A N 1
ATOM 942 C CA . CYS A 1 119 ? -2.802 6.056 5.549 1.00 96.94 119 CYS A CA 1
ATOM 943 C C . CYS A 1 119 ? -1.279 6.051 5.705 1.00 96.94 119 CYS A C 1
ATOM 945 O O . CYS A 1 119 ? -0.642 5.068 5.325 1.00 96.94 119 CYS A O 1
ATOM 947 N N . LYS A 1 120 ? -0.699 7.092 6.313 1.00 94.12 120 LYS A N 1
ATOM 948 C CA . LYS A 1 120 ? 0.738 7.133 6.628 1.00 94.12 120 LYS A CA 1
ATOM 949 C C . LYS A 1 120 ? 1.132 6.028 7.598 1.00 94.12 120 LYS A C 1
ATOM 951 O O . LYS A 1 120 ? 2.135 5.357 7.378 1.00 94.12 120 LYS A O 1
ATOM 956 N N . TYR A 1 121 ? 0.302 5.794 8.614 1.00 91.81 121 TYR A N 1
ATOM 957 C CA . TYR A 1 121 ? 0.472 4.714 9.579 1.00 91.81 121 TYR A CA 1
ATOM 958 C C . TYR A 1 121 ? 0.560 3.339 8.903 1.00 91.81 121 TYR A C 1
ATOM 960 O O . TYR A 1 121 ? 1.362 2.494 9.285 1.00 91.81 121 TYR A O 1
ATOM 968 N N . MET A 1 122 ? -0.228 3.145 7.845 1.00 89.31 122 MET A N 1
ATOM 969 C CA . MET A 1 122 ? -0.256 1.930 7.026 1.00 89.31 122 MET A CA 1
ATOM 970 C C . MET A 1 122 ? 0.850 1.861 5.958 1.00 89.31 122 MET A C 1
ATOM 972 O O . MET A 1 122 ? 0.852 0.934 5.147 1.00 89.31 122 MET A O 1
ATOM 976 N N . GLY A 1 123 ? 1.777 2.824 5.925 1.00 89.00 123 GLY A N 1
ATOM 977 C CA . GLY A 1 123 ? 2.876 2.873 4.955 1.00 89.00 123 GLY A CA 1
ATOM 978 C C . GLY A 1 123 ? 2.494 3.438 3.583 1.00 89.00 123 GLY A C 1
ATOM 979 O O . GLY A 1 123 ? 3.242 3.275 2.618 1.00 89.00 123 GLY A O 1
ATOM 980 N N . PHE A 1 124 ? 1.341 4.102 3.465 1.00 93.81 124 PHE A N 1
ATOM 981 C CA . PHE A 1 124 ? 0.947 4.802 2.244 1.00 93.81 124 PHE A CA 1
ATOM 982 C C . PHE A 1 124 ? 1.399 6.273 2.261 1.00 93.81 124 PHE A C 1
ATOM 984 O O . PHE A 1 124 ? 1.431 6.892 3.323 1.00 93.81 124 PHE A O 1
ATOM 991 N N . PRO A 1 125 ? 1.684 6.880 1.091 1.00 94.94 125 PRO A N 1
ATOM 992 C CA . PRO A 1 125 ? 2.183 8.254 1.017 1.00 94.94 125 PRO A CA 1
ATOM 993 C C . PRO A 1 125 ? 1.248 9.306 1.630 1.00 94.94 125 PRO A C 1
ATOM 995 O O . PRO A 1 125 ? 1.697 10.238 2.292 1.00 94.94 125 PRO A O 1
ATOM 998 N N . ASP A 1 126 ? -0.054 9.196 1.356 1.00 96.50 126 ASP A N 1
ATOM 999 C CA . ASP A 1 126 ? -1.072 10.122 1.859 1.00 96.50 126 ASP A CA 1
ATOM 1000 C C . ASP A 1 126 ? -2.473 9.516 1.693 1.00 96.50 126 ASP A C 1
ATOM 1002 O O . ASP A 1 126 ? -2.664 8.501 1.011 1.00 96.50 126 ASP A O 1
ATOM 1006 N N . VAL A 1 127 ? -3.474 10.182 2.261 1.00 97.94 127 VAL A N 1
ATOM 1007 C CA . VAL A 1 127 ? -4.884 9.896 1.997 1.00 97.94 127 VAL A CA 1
ATOM 1008 C C . VAL A 1 127 ? -5.296 10.400 0.610 1.00 97.94 127 VAL A C 1
ATOM 1010 O O . VAL A 1 127 ? -4.857 11.452 0.134 1.00 97.94 127 VAL A O 1
ATOM 1013 N N . ALA A 1 128 ? -6.132 9.626 -0.076 1.00 97.81 128 ALA A N 1
ATOM 1014 C CA . ALA A 1 128 ? -6.812 10.054 -1.296 1.00 97.81 128 ALA A CA 1
ATOM 1015 C C . ALA A 1 128 ? -8.244 10.519 -0.995 1.00 97.81 128 ALA A C 1
ATOM 1017 O O . ALA A 1 128 ? -8.676 11.529 -1.543 1.00 97.81 128 ALA A O 1
ATOM 1018 N N . ALA A 1 129 ? -8.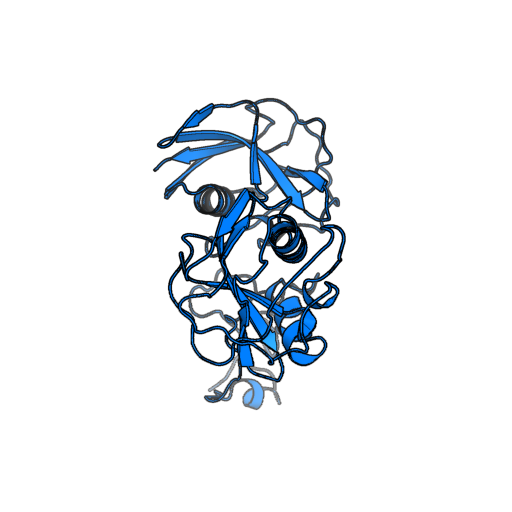960 9.802 -0.125 1.00 98.31 129 ALA A N 1
ATOM 1019 C CA . ALA A 1 129 ? -10.299 10.162 0.332 1.00 98.31 129 ALA A CA 1
ATOM 1020 C C . ALA A 1 129 ? -10.631 9.513 1.684 1.00 98.31 129 ALA A C 1
ATOM 1022 O O . ALA A 1 129 ? -10.124 8.434 1.999 1.00 98.31 129 ALA A O 1
ATOM 1023 N N . THR A 1 130 ? -11.528 10.143 2.438 1.00 98.50 130 THR A N 1
ATOM 1024 C CA . THR A 1 130 ? -12.208 9.555 3.597 1.00 98.50 130 THR A CA 1
ATOM 1025 C C . THR A 1 130 ? -13.679 9.320 3.280 1.00 98.50 130 THR A C 1
ATOM 1027 O O . THR A 1 130 ? -14.248 9.941 2.378 1.00 98.50 130 THR A O 1
ATOM 1030 N N . TYR A 1 131 ? -14.288 8.382 3.993 1.00 98.25 131 TYR A N 1
ATOM 1031 C CA . TYR A 1 131 ? -15.662 7.966 3.776 1.00 98.25 131 TYR A CA 1
ATOM 1032 C C . TYR A 1 131 ? -16.388 7.775 5.095 1.00 98.25 131 TYR A C 1
ATOM 1034 O O . TYR A 1 131 ? -15.815 7.312 6.077 1.00 98.25 131 TYR A O 1
ATOM 1042 N N . TYR A 1 132 ? -17.676 8.074 5.033 1.00 97.62 132 TYR A N 1
ATOM 1043 C CA . TYR A 1 132 ? -18.650 7.959 6.103 1.00 97.62 132 TYR A CA 1
ATOM 1044 C C . TYR A 1 132 ? -19.742 6.955 5.706 1.00 97.62 132 TYR A C 1
ATOM 1046 O O . TYR A 1 132 ? -19.775 6.431 4.583 1.00 97.62 132 TYR A O 1
ATOM 1054 N N . ARG A 1 133 ? -20.664 6.711 6.629 1.00 97.56 133 ARG A N 1
ATOM 1055 C CA . ARG A 1 133 ? -21.845 5.863 6.520 1.00 97.56 133 ARG A CA 1
ATOM 1056 C C . ARG A 1 133 ? -21.550 4.431 6.084 1.00 97.56 133 ARG A C 1
ATOM 1058 O O . ARG A 1 133 ? -22.257 3.877 5.237 1.00 97.56 133 ARG A O 1
ATOM 1065 N N . ALA A 1 134 ? -20.473 3.847 6.613 1.00 97.50 134 ALA A N 1
ATOM 1066 C CA . ALA A 1 134 ? -20.071 2.472 6.326 1.00 97.50 134 ALA A CA 1
ATOM 1067 C C . ALA A 1 134 ? -19.970 2.165 4.816 1.00 97.50 134 ALA A C 1
ATOM 1069 O O . ALA A 1 134 ? -20.435 1.128 4.334 1.00 97.50 134 ALA A O 1
ATOM 1070 N N . ARG A 1 135 ? -19.349 3.068 4.039 1.00 98.00 135 ARG A N 1
ATOM 1071 C CA . ARG A 1 135 ? -19.207 2.971 2.569 1.00 98.00 135 ARG A CA 1
ATOM 1072 C C . ARG A 1 135 ? -18.610 1.649 2.067 1.00 98.00 135 ARG A C 1
ATOM 1074 O O . ARG A 1 135 ? -18.926 1.227 0.949 1.00 98.00 135 ARG A O 1
ATOM 1081 N N . PHE A 1 136 ? -17.740 1.033 2.865 1.00 97.94 136 PHE A N 1
ATOM 1082 C CA . PHE A 1 136 ? -17.089 -0.257 2.593 1.00 97.94 136 PHE A CA 1
ATOM 1083 C C . PHE A 1 136 ? -17.781 -1.436 3.301 1.00 97.94 136 PHE A C 1
ATOM 1085 O O . PHE A 1 136 ? -17.213 -2.517 3.445 1.00 97.94 136 PHE A O 1
ATOM 1092 N N . GLY A 1 137 ? -19.023 -1.232 3.737 1.00 97.94 137 GLY A N 1
ATOM 1093 C CA . GLY A 1 137 ? -19.787 -2.172 4.542 1.00 97.94 137 GLY A CA 1
ATOM 1094 C C . GLY A 1 137 ? -19.627 -1.914 6.037 1.00 97.94 137 GLY A C 1
ATOM 1095 O O . GLY A 1 137 ? -18.630 -1.349 6.491 1.00 97.94 137 GLY A O 1
ATOM 1096 N N . ARG A 1 138 ? -20.627 -2.365 6.792 1.00 98.19 138 ARG A N 1
ATOM 1097 C CA . ARG A 1 138 ? -20.652 -2.310 8.256 1.00 98.19 138 ARG A CA 1
ATOM 1098 C C . ARG A 1 138 ? -19.687 -3.340 8.833 1.00 98.19 138 ARG A C 1
ATOM 1100 O O . ARG A 1 138 ? -19.586 -4.452 8.309 1.00 98.19 138 ARG A O 1
ATOM 1107 N N . GLY A 1 139 ? -18.977 -2.961 9.879 1.00 96.81 139 GLY A N 1
ATOM 1108 C CA . GLY A 1 139 ? -18.200 -3.865 10.702 1.00 96.81 139 GLY A CA 1
ATOM 1109 C C . GLY A 1 139 ? -19.067 -4.612 11.707 1.00 96.81 139 GLY A C 1
ATOM 1110 O O . GLY A 1 139 ? -20.299 -4.597 11.662 1.00 96.81 139 GLY A O 1
ATOM 1111 N N . THR A 1 140 ? -18.378 -5.311 12.596 1.00 95.00 140 THR A N 1
ATOM 1112 C CA . THR A 1 140 ? -18.959 -6.098 13.681 1.00 95.00 140 THR A CA 1
ATOM 1113 C C . THR A 1 140 ? -18.071 -5.971 14.909 1.00 95.00 140 THR A C 1
ATOM 1115 O O . THR A 1 140 ? -16.856 -5.852 14.757 1.00 95.00 140 THR A O 1
ATOM 1118 N N . GLY A 1 141 ? -18.644 -6.116 16.101 1.00 94.69 141 GLY A N 1
ATOM 1119 C CA . GLY A 1 141 ? -17.889 -6.058 17.353 1.00 94.69 141 GLY A CA 1
ATOM 1120 C C . GLY A 1 141 ? -17.886 -4.646 17.946 1.00 94.69 141 GLY A C 1
ATOM 1121 O O . GLY A 1 141 ? -18.875 -3.934 17.795 1.00 94.69 141 GLY A O 1
ATOM 1122 N N . PRO A 1 142 ? -16.836 -4.244 18.680 1.00 96.25 142 PRO A N 1
ATOM 1123 C CA . PRO A 1 142 ? -16.793 -2.926 19.302 1.00 96.25 142 PRO A CA 1
ATOM 1124 C C . PRO A 1 142 ? -16.510 -1.813 18.283 1.00 96.25 142 PRO A C 1
ATOM 1126 O O . PRO A 1 142 ? -15.749 -2.001 17.332 1.00 96.25 142 PRO A O 1
ATOM 1129 N N . ILE A 1 143 ? -17.052 -0.624 18.545 1.00 97.56 143 ILE A N 1
ATOM 1130 C CA . ILE A 1 143 ? -16.567 0.632 17.964 1.00 97.56 143 ILE A CA 1
ATOM 1131 C C . ILE A 1 143 ? -15.538 1.189 18.953 1.00 97.56 143 ILE A C 1
ATOM 1133 O O . ILE A 1 143 ? -15.838 1.423 20.123 1.00 97.56 143 ILE A O 1
ATOM 1137 N N . VAL A 1 144 ? -14.288 1.297 18.515 1.00 96.25 144 VAL A N 1
ATOM 1138 C CA . VAL A 1 144 ? -13.128 1.536 19.388 1.00 96.25 144 VAL A CA 1
ATOM 1139 C C . VAL A 1 144 ? -12.838 3.023 19.534 1.00 96.25 144 VAL A C 1
ATOM 1141 O O . VAL A 1 144 ? -12.527 3.475 20.633 1.00 96.25 144 VAL A O 1
ATOM 1144 N N . MET A 1 145 ? -12.932 3.778 18.443 1.00 96.75 145 MET A N 1
ATOM 1145 C CA . MET A 1 145 ? -12.581 5.199 18.402 1.00 96.75 145 MET A CA 1
ATOM 1146 C C . MET A 1 145 ? -13.762 6.025 17.907 1.00 96.75 145 MET A C 1
ATOM 1148 O O . MET A 1 145 ? -14.490 5.583 17.018 1.00 96.75 145 MET A O 1
ATOM 1152 N N . ASP A 1 146 ? -13.910 7.220 18.469 1.00 98.12 146 ASP A N 1
ATOM 1153 C CA . ASP A 1 146 ? -14.963 8.182 18.154 1.00 98.12 146 ASP A CA 1
ATOM 1154 C C . ASP A 1 146 ? -14.451 9.619 18.374 1.00 98.12 146 ASP A C 1
ATOM 1156 O O . ASP A 1 146 ? -13.544 9.837 19.189 1.00 98.12 146 ASP A O 1
ATOM 1160 N N . ASP A 1 147 ? -15.000 10.578 17.624 1.00 97.69 147 ASP A N 1
ATOM 1161 C CA . ASP A 1 147 ? -14.503 11.950 17.454 1.00 97.69 147 ASP A CA 1
ATOM 1162 C C . ASP A 1 147 ? -12.981 12.014 17.206 1.00 97.69 147 ASP A C 1
ATOM 1164 O O . ASP A 1 147 ? -12.258 12.739 17.900 1.00 97.69 147 ASP A O 1
ATOM 1168 N N . LEU A 1 148 ? -12.461 11.238 16.248 1.00 96.62 148 LEU A N 1
ATOM 1169 C CA . LEU A 1 148 ? -11.032 11.263 15.917 1.00 96.62 148 LEU A CA 1
ATOM 1170 C C . LEU A 1 148 ? -10.681 12.609 15.261 1.00 96.62 148 LEU A C 1
ATOM 1172 O O . LEU A 1 148 ? -11.290 12.984 14.264 1.00 96.62 148 LEU A O 1
ATOM 1176 N N . ARG A 1 149 ? -9.756 13.369 15.863 1.00 96.69 149 ARG A N 1
ATOM 1177 C CA . ARG A 1 149 ? -9.452 14.763 15.484 1.00 96.69 149 ARG A CA 1
ATOM 1178 C C . ARG A 1 149 ? -7.956 15.010 15.330 1.00 96.69 149 ARG A C 1
ATOM 1180 O O . ARG A 1 149 ? -7.382 15.900 15.964 1.00 96.69 149 ARG A O 1
ATOM 1187 N N . CYS A 1 150 ? -7.318 14.216 1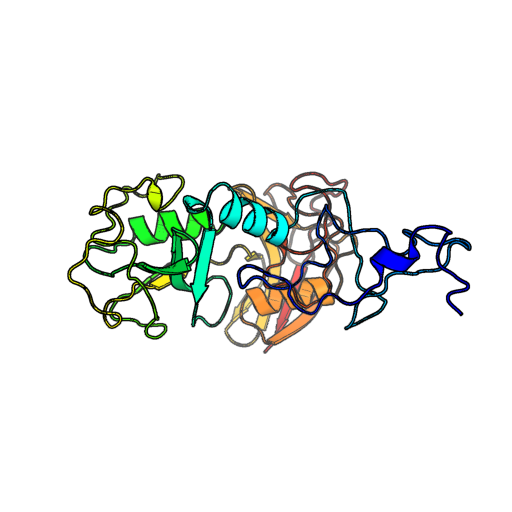4.487 1.00 97.94 150 CYS A N 1
ATOM 1188 C CA . CYS A 1 150 ? -5.913 14.348 14.146 1.00 97.94 150 CYS A CA 1
ATOM 1189 C C . CYS A 1 150 ? -5.586 15.730 13.544 1.00 97.94 150 CYS A C 1
ATOM 1191 O O . CYS A 1 150 ? -6.338 16.326 12.765 1.00 97.94 150 CYS A O 1
ATOM 1193 N N . THR A 1 151 ? -4.382 16.211 13.831 1.00 97.56 151 THR A N 1
ATOM 1194 C CA . THR A 1 151 ? -3.753 17.368 13.182 1.00 97.56 151 THR A CA 1
ATOM 1195 C C . THR A 1 151 ? -3.143 17.006 11.824 1.00 97.56 151 THR A C 1
ATOM 1197 O O . THR A 1 151 ? -2.969 17.884 10.979 1.00 97.56 151 THR A O 1
ATOM 1200 N N . GLY A 1 152 ? -2.862 15.718 11.585 1.00 95.69 152 GLY A N 1
ATOM 1201 C CA . GLY A 1 152 ? -2.317 15.178 10.335 1.00 95.69 152 GLY A CA 1
ATOM 1202 C C . GLY A 1 152 ? -0.829 14.808 10.398 1.00 95.69 152 GLY A C 1
ATOM 1203 O O . GLY A 1 152 ? -0.278 14.338 9.394 1.00 95.69 152 GLY A O 1
ATOM 1204 N N . ASN A 1 153 ? -0.188 15.031 11.549 1.00 92.50 153 ASN A N 1
ATOM 1205 C CA . ASN A 1 153 ? 1.241 14.802 11.791 1.00 92.50 153 ASN A CA 1
ATOM 1206 C C . ASN A 1 153 ? 1.502 13.725 12.850 1.00 92.50 153 ASN A C 1
ATOM 1208 O O . ASN A 1 153 ? 2.654 13.405 13.133 1.00 92.50 153 ASN A O 1
ATOM 1212 N N . GLU A 1 154 ? 0.449 13.184 13.453 1.00 95.06 154 GLU A N 1
ATOM 1213 C CA . GLU A 1 154 ? 0.549 12.114 14.426 1.00 95.06 154 GLU A CA 1
ATOM 1214 C C . GLU A 1 154 ? 1.156 10.859 13.792 1.00 95.06 154 GLU A C 1
ATOM 1216 O O . GLU A 1 154 ? 0.853 10.489 12.657 1.00 95.06 154 GLU A O 1
ATOM 1221 N N . TYR A 1 155 ? 1.997 10.172 14.563 1.00 87.62 155 TYR A N 1
ATOM 1222 C CA . TYR A 1 155 ? 2.638 8.926 14.143 1.00 87.62 155 TYR A CA 1
ATOM 1223 C C . TYR A 1 155 ? 1.720 7.707 14.250 1.00 87.62 155 TYR A C 1
ATOM 1225 O O . TYR A 1 155 ? 2.125 6.625 13.848 1.00 87.62 155 TYR A O 1
ATOM 1233 N N . SER A 1 156 ? 0.537 7.845 14.851 1.00 90.44 156 SER A N 1
ATOM 1234 C CA . SER A 1 156 ? -0.458 6.783 15.028 1.00 90.44 156 SER A CA 1
ATOM 1235 C C . SER A 1 156 ? -1.837 7.406 15.251 1.00 90.44 156 SER A C 1
ATOM 1237 O O . SER A 1 156 ? -1.911 8.450 15.905 1.00 90.44 156 SER A O 1
ATOM 1239 N N . PRO A 1 157 ? -2.936 6.775 14.790 1.00 93.44 157 PRO A N 1
ATOM 1240 C CA . PRO A 1 157 ? -4.288 7.227 15.121 1.00 93.44 157 PRO A CA 1
ATOM 1241 C C . PRO A 1 157 ? -4.558 7.241 16.635 1.00 93.44 157 PRO A C 1
ATOM 1243 O O . PRO A 1 157 ? -5.347 8.053 17.099 1.00 93.44 157 PRO A O 1
ATOM 1246 N N . PHE A 1 158 ? -3.857 6.422 17.429 1.00 91.62 158 PHE A N 1
ATOM 1247 C CA . PHE A 1 158 ? -3.970 6.421 18.896 1.00 91.62 158 PHE A CA 1
ATOM 1248 C C . PHE A 1 158 ? -3.363 7.664 19.565 1.00 91.62 158 PHE A C 1
ATOM 1250 O O . PHE A 1 158 ? -3.660 7.940 20.723 1.00 91.62 158 PHE A O 1
ATOM 1257 N N . ALA A 1 159 ? -2.531 8.422 18.845 1.00 91.75 159 ALA A N 1
ATOM 1258 C CA . ALA A 1 159 ? -1.952 9.673 19.330 1.00 91.75 159 ALA A CA 1
ATOM 1259 C C . ALA A 1 159 ? -2.813 10.902 18.988 1.00 91.75 159 ALA A C 1
ATOM 1261 O O . ALA A 1 159 ? -2.477 12.015 19.396 1.00 91.75 159 ALA A O 1
ATOM 1262 N N . CYS A 1 160 ? -3.902 10.722 18.240 1.00 95.44 160 CYS A N 1
ATOM 1263 C CA . CYS A 1 160 ? -4.806 11.813 17.913 1.00 95.44 160 CYS A CA 1
ATOM 1264 C C . CYS A 1 160 ? -5.744 12.123 19.087 1.00 95.44 160 CYS A C 1
ATOM 1266 O O . CYS A 1 160 ? -6.164 11.209 19.802 1.00 95.44 160 CYS A O 1
ATOM 1268 N N . PRO A 1 161 ? -6.134 13.396 19.273 1.00 97.00 161 PRO A N 1
ATOM 1269 C CA . PRO A 1 161 ? -7.236 13.742 20.158 1.00 97.00 161 PRO A CA 1
ATOM 1270 C C . PRO A 1 161 ? -8.508 12.989 19.749 1.00 97.00 161 PRO A C 1
ATOM 1272 O O . PRO A 1 161 ? -8.888 13.007 18.580 1.00 97.00 161 PRO A O 1
ATOM 1275 N N . MET A 1 162 ? -9.150 12.334 20.713 1.00 95.25 162 MET A N 1
ATOM 1276 C CA . MET A 1 162 ? -10.383 11.564 20.529 1.00 95.25 162 MET A CA 1
ATOM 1277 C C . MET A 1 162 ? -11.155 11.468 21.848 1.00 95.25 162 MET A C 1
ATOM 1279 O O . MET A 1 162 ? -10.640 11.853 22.906 1.00 95.25 162 MET A O 1
ATOM 1283 N N . ARG A 1 163 ? -12.379 10.932 21.810 1.00 95.12 163 ARG A N 1
ATOM 1284 C CA . ARG A 1 163 ? -13.075 10.510 23.037 1.00 95.12 163 ARG A CA 1
ATOM 1285 C C . ARG A 1 163 ? -12.304 9.385 23.730 1.00 95.12 163 ARG A C 1
ATOM 1287 O O . ARG A 1 163 ? -11.461 8.721 23.135 1.00 95.12 163 ARG A O 1
ATOM 1294 N N . THR A 1 164 ? -12.624 9.118 24.993 1.00 94.50 164 THR A N 1
ATOM 1295 C CA . THR A 1 164 ? -12.114 7.924 25.680 1.00 94.50 164 THR A CA 1
ATOM 1296 C C . THR A 1 164 ? -12.404 6.673 24.845 1.00 94.50 164 THR A C 1
ATOM 1298 O O . THR A 1 164 ? -13.554 6.443 24.472 1.00 94.50 164 THR A O 1
ATOM 1301 N N . ILE A 1 165 ? -11.379 5.858 24.577 1.00 92.44 165 ILE A N 1
ATOM 1302 C CA . ILE A 1 165 ? -11.497 4.628 23.777 1.00 92.44 165 ILE A CA 1
ATOM 1303 C C . ILE A 1 165 ? -12.671 3.765 24.270 1.00 92.44 165 ILE A C 1
ATOM 1305 O O . ILE A 1 165 ? -12.838 3.545 25.471 1.00 92.44 165 ILE A O 1
ATOM 1309 N N . GLY A 1 166 ? -13.482 3.274 23.331 1.00 91.62 166 GLY A N 1
ATOM 1310 C CA . GLY A 1 166 ? -14.687 2.481 23.587 1.00 91.62 166 GLY A CA 1
ATOM 1311 C C . GLY A 1 166 ? -15.908 3.288 24.045 1.00 91.62 166 GLY A C 1
ATOM 1312 O O . GLY A 1 166 ? -16.971 2.708 24.246 1.00 91.62 166 GLY A O 1
ATOM 1313 N N . THR A 1 167 ? -15.789 4.610 24.207 1.00 95.56 167 THR A N 1
ATOM 1314 C CA . THR A 1 167 ? -16.922 5.501 24.489 1.00 95.56 167 THR A CA 1
ATOM 1315 C C . THR A 1 167 ? -17.369 6.181 23.202 1.00 95.56 167 THR A C 1
ATOM 1317 O O . THR A 1 167 ? -16.671 7.060 22.707 1.00 95.56 167 THR A O 1
ATOM 1320 N N . HIS A 1 168 ? -18.554 5.826 22.710 1.00 96.31 168 HIS A N 1
ATOM 1321 C CA . HIS A 1 168 ? -19.126 6.384 21.487 1.00 96.31 168 HIS A CA 1
ATOM 1322 C C . HIS A 1 168 ? -20.653 6.491 21.570 1.00 96.31 168 HIS A C 1
ATOM 1324 O O . HIS A 1 168 ? -21.287 5.820 22.388 1.00 96.31 168 HIS A O 1
ATOM 1330 N N . ASN A 1 169 ? -21.251 7.304 20.701 1.00 96.44 169 ASN A N 1
ATOM 1331 C CA . ASN A 1 169 ? -22.704 7.333 20.458 1.00 96.44 169 ASN A CA 1
ATOM 1332 C C . ASN A 1 169 ? -23.095 6.752 19.091 1.00 96.44 169 ASN A C 1
ATOM 1334 O O . ASN A 1 169 ? -24.261 6.829 18.709 1.00 96.44 169 ASN A O 1
ATOM 1338 N N . CYS A 1 170 ? -22.135 6.156 18.384 1.00 97.94 170 CYS A N 1
ATOM 1339 C CA . CYS A 1 170 ? -22.328 5.662 17.029 1.00 97.94 170 CYS A CA 1
ATOM 1340 C C . CYS A 1 170 ? -22.877 4.231 16.953 1.00 97.94 170 CYS A C 1
ATOM 1342 O O . CYS A 1 170 ? -22.717 3.433 17.883 1.00 97.94 170 CYS A O 1
ATOM 1344 N N . GLY A 1 171 ? -23.454 3.877 15.806 1.00 98.25 171 GLY A N 1
ATOM 1345 C CA . GLY A 1 171 ? -23.675 2.493 15.381 1.00 98.25 171 GLY A CA 1
ATOM 1346 C C . GLY A 1 171 ? -22.801 2.113 14.182 1.00 98.25 171 GLY A C 1
ATOM 1347 O O . GLY A 1 171 ? -22.253 2.968 13.506 1.00 98.25 171 GLY A O 1
ATOM 1348 N N . HIS A 1 172 ? -22.721 0.826 13.822 1.00 98.44 172 HIS A N 1
ATOM 1349 C CA . HIS A 1 172 ? -21.899 0.388 12.672 1.00 98.44 172 HIS A CA 1
ATOM 1350 C C . HIS A 1 172 ? -22.341 0.938 11.306 1.00 98.44 172 HIS A C 1
ATOM 1352 O O . HIS A 1 172 ? -21.688 0.708 10.291 1.00 98.44 172 HIS A O 1
ATOM 1358 N N . TYR A 1 173 ? -23.476 1.633 11.232 1.00 98.25 173 TYR A N 1
ATOM 1359 C CA . TYR A 1 173 ? -23.830 2.392 10.039 1.00 98.25 173 TYR A CA 1
ATOM 1360 C C . TYR A 1 173 ? -23.003 3.677 9.890 1.00 98.25 173 TYR A C 1
ATOM 1362 O O . TYR A 1 173 ? -23.086 4.256 8.818 1.00 98.25 173 TYR A O 1
ATOM 1370 N N . GLU A 1 174 ? -22.218 4.061 10.899 1.00 98.56 174 GLU A N 1
ATOM 1371 C CA . GLU A 1 174 ? -21.280 5.197 10.969 1.00 98.56 174 GLU A CA 1
ATOM 1372 C C . GLU A 1 174 ? -19.814 4.730 10.961 1.00 98.56 174 GLU A C 1
ATOM 1374 O O . GLU A 1 174 ? -18.917 5.460 11.360 1.00 98.56 174 GLU A O 1
ATOM 1379 N N . ASP A 1 175 ? -19.520 3.498 10.526 1.00 98.75 175 ASP A N 1
ATOM 1380 C CA . ASP A 1 175 ? -18.124 3.061 10.449 1.00 98.75 175 ASP A CA 1
ATOM 1381 C C . ASP A 1 175 ? -17.362 3.847 9.365 1.00 98.75 175 ASP A C 1
ATOM 1383 O O . ASP A 1 175 ? -17.735 3.849 8.181 1.00 98.75 175 ASP A O 1
ATOM 1387 N N . ALA A 1 176 ? -16.251 4.459 9.768 1.00 98.69 176 ALA A N 1
ATOM 1388 C CA . ALA A 1 176 ? -15.373 5.247 8.922 1.00 98.69 176 ALA A CA 1
ATOM 1389 C C . ALA A 1 176 ? -14.550 4.379 7.960 1.00 98.69 176 ALA A C 1
ATOM 1391 O O . ALA A 1 176 ? -14.152 3.242 8.247 1.00 98.69 176 ALA A O 1
ATOM 1392 N N . GLY A 1 177 ? -14.243 4.941 6.794 1.00 98.56 177 GLY A N 1
ATOM 1393 C CA . GLY A 1 177 ? -13.401 4.308 5.785 1.00 98.56 177 GLY A CA 1
ATOM 1394 C C . GLY A 1 177 ? -12.424 5.273 5.134 1.00 98.56 177 GLY A C 1
ATOM 1395 O O . GLY A 1 177 ? -12.622 6.486 5.136 1.00 98.56 177 GLY A O 1
ATOM 1396 N N . VAL A 1 178 ? -11.378 4.728 4.521 1.00 98.62 178 VAL A N 1
ATOM 1397 C CA . VAL A 1 178 ? -10.370 5.504 3.788 1.00 98.62 178 VAL A CA 1
ATOM 1398 C C . VAL A 1 178 ? -10.051 4.856 2.446 1.00 98.62 178 VAL A C 1
ATOM 1400 O O . VAL A 1 178 ? -10.132 3.639 2.289 1.00 98.62 178 VAL A O 1
ATOM 1403 N N . THR A 1 179 ? -9.642 5.677 1.483 1.00 98.31 179 THR A N 1
ATOM 1404 C CA . THR A 1 179 ? -8.821 5.259 0.343 1.00 98.31 179 THR A CA 1
ATOM 1405 C C . THR A 1 179 ? -7.497 6.003 0.462 1.00 98.31 179 THR A C 1
ATOM 1407 O O . THR A 1 179 ? -7.462 7.233 0.431 1.00 98.31 179 THR A O 1
ATOM 1410 N N . CYS A 1 180 ? -6.405 5.263 0.571 1.00 97.75 180 CYS A N 1
ATOM 1411 C CA . CYS A 1 180 ? -5.043 5.763 0.563 1.00 97.75 180 CYS A CA 1
ATOM 1412 C C . CYS A 1 180 ? -4.510 5.883 -0.864 1.00 97.75 180 CYS A C 1
ATOM 1414 O O . CYS A 1 180 ? -4.932 5.176 -1.786 1.00 97.75 180 CYS A O 1
ATOM 1416 N N . ARG A 1 181 ? -3.542 6.779 -1.060 1.00 96.44 181 ARG A N 1
ATOM 1417 C CA . ARG A 1 181 ? -2.763 6.810 -2.297 1.00 96.44 181 ARG A CA 1
ATOM 1418 C C . ARG A 1 181 ? -1.915 5.547 -2.365 1.00 96.44 181 ARG A C 1
ATOM 1420 O O . ARG A 1 181 ? -1.286 5.162 -1.389 1.00 96.44 181 ARG A O 1
ATOM 1427 N N . LYS A 1 182 ? -1.886 4.904 -3.528 1.00 94.62 182 LYS A N 1
ATOM 1428 C CA . LYS A 1 182 ? -1.045 3.724 -3.747 1.00 94.62 182 LYS A CA 1
ATOM 1429 C C . LYS A 1 182 ? 0.428 4.100 -3.586 1.00 94.62 182 LYS A C 1
ATOM 1431 O O . LYS A 1 182 ? 0.863 5.137 -4.079 1.00 94.62 182 LYS A O 1
ATOM 1436 N N . ASN A 1 183 ? 1.191 3.219 -2.958 1.00 94.88 183 ASN A N 1
ATOM 1437 C CA . ASN A 1 183 ? 2.644 3.299 -2.793 1.00 94.88 183 ASN A CA 1
ATOM 1438 C C . ASN A 1 183 ? 3.419 2.724 -3.996 1.00 94.88 183 ASN A C 1
ATOM 1440 O O . ASN A 1 183 ? 4.561 2.300 -3.862 1.00 94.88 183 ASN A O 1
ATOM 1444 N N . ALA A 1 184 ? 2.797 2.691 -5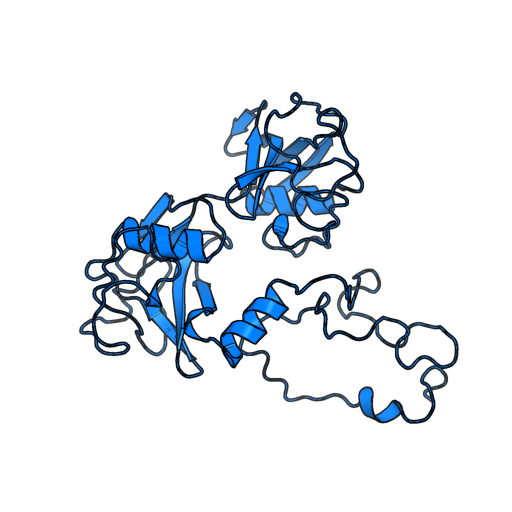.175 1.00 96.69 184 ALA A N 1
ATOM 1445 C CA . ALA A 1 184 ? 3.432 2.345 -6.439 1.00 96.69 184 ALA A CA 1
ATOM 1446 C C . ALA A 1 184 ? 2.835 3.204 -7.558 1.00 96.69 184 ALA A C 1
ATOM 1448 O O . ALA A 1 184 ? 1.638 3.515 -7.538 1.00 96.69 184 ALA A O 1
ATOM 1449 N N . ARG A 1 185 ? 3.656 3.575 -8.543 1.00 97.00 185 ARG A N 1
ATOM 1450 C CA . ARG A 1 185 ? 3.236 4.324 -9.736 1.00 97.00 185 ARG A CA 1
ATOM 1451 C C . ARG A 1 185 ? 4.104 3.984 -10.946 1.00 97.00 185 ARG A C 1
ATOM 1453 O O . ARG A 1 185 ? 5.227 3.513 -10.799 1.00 97.00 185 ARG A O 1
ATOM 1460 N N . LEU A 1 186 ? 3.573 4.251 -12.141 1.00 98.00 186 LEU A N 1
ATOM 1461 C CA . LEU A 1 186 ? 4.304 4.116 -13.402 1.00 98.00 186 LEU A CA 1
ATOM 1462 C C . LEU A 1 186 ? 4.558 5.499 -14.010 1.00 98.00 186 LEU A C 1
ATOM 1464 O O . LEU A 1 186 ? 3.609 6.246 -14.251 1.00 98.00 186 LEU A O 1
ATOM 1468 N N . VAL A 1 187 ? 5.825 5.829 -14.263 1.00 98.06 187 VAL A N 1
ATOM 1469 C CA . VAL A 1 187 ? 6.277 7.145 -14.754 1.00 98.06 187 VAL A CA 1
ATOM 1470 C C . VAL A 1 187 ? 6.890 7.024 -16.153 1.00 98.06 187 VAL A C 1
ATOM 1472 O O . VAL A 1 187 ? 7.397 5.972 -16.532 1.00 98.06 187 VAL A O 1
ATOM 1475 N N . GLY A 1 188 ? 6.804 8.082 -16.965 1.00 96.19 188 GLY A N 1
ATOM 1476 C CA . GLY A 1 188 ? 7.414 8.118 -18.305 1.00 96.19 188 GLY A CA 1
ATOM 1477 C C . GLY A 1 188 ? 6.679 7.301 -19.377 1.00 96.19 188 GLY A C 1
ATOM 1478 O O . GLY A 1 188 ? 7.167 7.161 -20.497 1.00 96.19 188 GLY A O 1
ATOM 1479 N N . GLY A 1 189 ? 5.498 6.764 -19.061 1.00 95.06 189 GLY A N 1
ATOM 1480 C CA . GLY A 1 189 ? 4.653 6.045 -20.011 1.00 95.06 189 GLY A CA 1
ATOM 1481 C C . GLY A 1 189 ? 3.205 6.535 -20.017 1.00 95.06 189 GLY A C 1
ATOM 1482 O O . GLY A 1 189 ? 2.942 7.727 -19.879 1.00 95.06 189 GLY A O 1
ATOM 1483 N N . ARG A 1 190 ? 2.251 5.624 -20.235 1.00 96.69 190 ARG A N 1
ATOM 1484 C CA . ARG A 1 190 ? 0.822 5.948 -20.379 1.00 96.69 190 ARG A CA 1
ATOM 1485 C C . ARG A 1 190 ? -0.002 5.122 -19.407 1.00 96.69 190 ARG A C 1
ATOM 1487 O O . ARG A 1 190 ? 0.188 3.913 -19.339 1.00 96.69 190 ARG A O 1
ATOM 1494 N N . VAL A 1 191 ? -0.958 5.760 -18.735 1.00 96.19 191 VAL A N 1
ATOM 1495 C CA . VAL A 1 191 ? -1.889 5.124 -17.793 1.00 96.19 191 VAL A CA 1
ATOM 1496 C C . VAL A 1 191 ? -3.321 5.370 -18.263 1.00 96.19 191 VAL A C 1
ATOM 1498 O O . VAL A 1 191 ? -3.731 6.505 -18.482 1.00 96.19 191 VAL A O 1
ATOM 1501 N N . THR A 1 192 ? -4.073 4.292 -18.463 1.00 96.69 192 THR A N 1
ATOM 1502 C CA . THR A 1 192 ? -5.495 4.296 -18.844 1.00 96.69 192 THR A CA 1
ATOM 1503 C C . THR A 1 192 ? -6.229 3.208 -18.065 1.00 96.69 192 THR A C 1
ATOM 1505 O O . THR A 1 192 ? -5.589 2.386 -17.414 1.00 96.69 192 THR A O 1
ATOM 1508 N N . SER A 1 193 ? -7.555 3.133 -18.162 1.00 94.12 193 SER A N 1
ATOM 1509 C CA . SER A 1 193 ? -8.322 2.081 -17.485 1.00 94.12 193 SER A CA 1
ATOM 1510 C C . SER A 1 193 ? -7.982 0.658 -17.947 1.00 94.12 193 SER A C 1
ATOM 1512 O O . SER A 1 193 ? -8.152 -0.259 -17.158 1.00 94.12 193 SER A O 1
ATOM 1514 N N . SER A 1 194 ? -7.498 0.446 -19.179 1.00 96.12 194 SER A N 1
ATOM 1515 C CA . SER A 1 194 ? -7.249 -0.894 -19.746 1.00 96.12 194 SER A CA 1
ATOM 1516 C C . SER A 1 194 ? -5.772 -1.276 -19.864 1.00 96.12 194 SER A C 1
ATOM 1518 O O . SER A 1 194 ? -5.444 -2.460 -19.942 1.00 96.12 194 SER A O 1
ATOM 1520 N N . VAL A 1 195 ? -4.880 -0.288 -19.924 1.00 97.81 195 VAL A N 1
ATOM 1521 C CA . VAL A 1 195 ? -3.433 -0.488 -20.046 1.00 97.81 195 VAL A CA 1
ATOM 1522 C C . VAL A 1 195 ? -2.685 0.577 -19.260 1.00 97.81 195 VAL A C 1
ATOM 1524 O O . VAL A 1 195 ? -3.041 1.758 -19.312 1.00 97.81 195 VAL A O 1
ATOM 1527 N N . ALA A 1 196 ? -1.615 0.165 -18.590 1.00 98.19 196 ALA A N 1
ATOM 1528 C CA . ALA A 1 196 ? -0.635 1.077 -18.024 1.00 98.19 196 ALA A CA 1
ATOM 1529 C C . ALA A 1 196 ? 0.782 0.596 -18.303 1.00 98.19 196 ALA A C 1
ATOM 1531 O O . ALA A 1 196 ? 1.049 -0.601 -18.266 1.00 98.19 196 ALA A O 1
ATOM 1532 N N . TYR A 1 197 ? 1.694 1.511 -18.599 1.00 98.44 197 TYR A N 1
ATOM 1533 C CA . TYR A 1 197 ? 3.115 1.200 -18.680 1.00 98.44 197 TYR A CA 1
ATOM 1534 C C . TYR A 1 197 ? 3.966 2.392 -18.277 1.00 98.44 197 TYR A C 1
ATOM 1536 O O . TYR A 1 197 ? 3.532 3.534 -18.419 1.00 98.44 197 TYR A O 1
ATOM 1544 N N . GLY A 1 198 ? 5.179 2.113 -17.815 1.00 98.56 198 GLY A N 1
ATOM 1545 C CA . GLY A 1 198 ? 6.163 3.114 -17.418 1.00 98.56 198 GLY A CA 1
ATOM 1546 C C . GLY A 1 198 ? 7.256 2.498 -16.551 1.00 98.56 198 GLY A C 1
ATOM 1547 O O . GLY A 1 198 ? 7.206 1.301 -16.247 1.00 98.56 198 GLY A O 1
ATOM 1548 N N . ARG A 1 199 ? 8.224 3.324 -16.157 1.00 98.56 199 ARG A N 1
ATOM 1549 C CA . ARG A 1 199 ? 9.192 3.013 -15.102 1.00 98.56 199 ARG A CA 1
ATOM 1550 C C . ARG A 1 199 ? 8.452 2.839 -13.783 1.00 98.56 199 ARG A C 1
ATOM 1552 O O . ARG A 1 199 ? 7.577 3.649 -13.473 1.00 98.56 199 ARG A O 1
ATOM 1559 N N . LEU A 1 200 ? 8.784 1.788 -13.043 1.00 98.62 200 LEU A N 1
ATOM 1560 C CA . LEU A 1 200 ? 8.208 1.532 -11.733 1.00 98.62 200 LEU A CA 1
ATOM 1561 C C . LEU A 1 200 ? 8.884 2.415 -10.683 1.00 98.62 200 LEU A C 1
ATOM 1563 O O . LEU A 1 200 ? 10.098 2.370 -10.509 1.00 98.62 200 LEU A O 1
ATOM 1567 N N . GLU A 1 201 ? 8.073 3.191 -9.972 1.00 98.50 201 GLU A N 1
ATOM 1568 C CA . GLU A 1 201 ? 8.483 3.897 -8.762 1.00 98.50 201 GLU A CA 1
ATOM 1569 C C . GLU A 1 201 ? 7.599 3.454 -7.595 1.00 98.50 201 GLU A C 1
ATOM 1571 O O . GLU A 1 201 ? 6.388 3.258 -7.761 1.00 98.50 201 GLU A O 1
ATOM 1576 N N . VAL A 1 202 ? 8.200 3.300 -6.419 1.00 97.88 202 VAL A N 1
ATOM 1577 C CA . VAL A 1 202 ? 7.555 2.826 -5.189 1.00 97.88 202 VAL A CA 1
ATOM 1578 C C . VAL A 1 202 ? 7.768 3.819 -4.056 1.00 97.88 202 VAL A C 1
ATOM 1580 O O . VAL A 1 202 ? 8.731 4.583 -4.074 1.00 97.88 202 VAL A O 1
ATOM 1583 N N . PHE A 1 203 ? 6.856 3.817 -3.089 1.00 95.69 203 PHE A N 1
ATOM 1584 C CA . PHE A 1 203 ? 6.984 4.580 -1.854 1.00 95.69 203 PHE A CA 1
ATOM 1585 C C . PHE A 1 203 ? 7.292 3.630 -0.698 1.00 95.69 203 PHE A C 1
ATOM 1587 O O . PHE A 1 203 ? 6.497 2.729 -0.412 1.00 95.69 203 PHE A O 1
ATOM 1594 N N . ALA A 1 204 ? 8.441 3.824 -0.059 1.00 88.44 204 ALA A N 1
ATOM 1595 C CA . ALA A 1 204 ? 8.915 3.031 1.069 1.00 88.44 204 ALA A CA 1
ATOM 1596 C C . ALA A 1 204 ? 9.763 3.916 1.991 1.00 88.44 204 ALA A C 1
ATOM 1598 O O . ALA A 1 204 ? 10.419 4.837 1.517 1.00 88.44 204 ALA A O 1
ATOM 1599 N N . GLU A 1 205 ? 9.725 3.656 3.302 1.00 84.25 205 GLU A N 1
ATOM 1600 C CA . GLU A 1 205 ? 10.494 4.414 4.311 1.00 84.25 205 GLU A CA 1
ATOM 1601 C C . GLU A 1 205 ? 10.281 5.945 4.257 1.00 84.25 205 GLU A C 1
ATOM 1603 O O . GLU A 1 205 ? 11.148 6.725 4.630 1.00 84.25 205 GLU A O 1
ATOM 1608 N N . GLY A 1 206 ? 9.102 6.392 3.810 1.00 84.25 206 GLY A N 1
ATOM 1609 C CA . GLY A 1 206 ? 8.743 7.814 3.760 1.00 84.25 206 GLY A CA 1
ATOM 1610 C C . GLY A 1 206 ? 9.095 8.536 2.457 1.00 84.25 206 GLY A C 1
ATOM 1611 O O . GLY A 1 206 ? 8.651 9.671 2.281 1.00 84.25 206 GLY A O 1
ATOM 1612 N N . ASP A 1 207 ? 9.782 7.876 1.522 1.00 90.69 207 ASP A N 1
ATOM 1613 C CA . ASP A 1 207 ? 10.252 8.477 0.273 1.00 90.69 207 ASP A CA 1
ATOM 1614 C C . ASP A 1 207 ? 9.811 7.699 -0.975 1.00 90.69 207 ASP A C 1
ATOM 1616 O O . ASP A 1 207 ? 9.510 6.505 -0.939 1.00 90.69 207 ASP A O 1
ATOM 1620 N N . TRP A 1 208 ? 9.753 8.401 -2.112 1.00 97.62 208 TRP A N 1
ATOM 1621 C CA . TRP A 1 208 ? 9.581 7.782 -3.429 1.00 97.62 208 TRP A CA 1
ATOM 1622 C C . TRP A 1 208 ? 10.937 7.427 -4.034 1.00 97.62 208 TRP A C 1
ATOM 1624 O O . TRP A 1 208 ? 11.868 8.227 -3.971 1.00 97.62 208 TRP A O 1
ATOM 1634 N N . GLY A 1 209 ? 11.005 6.298 -4.734 1.00 98.06 209 GLY A N 1
ATOM 1635 C CA . GLY A 1 209 ? 12.210 5.886 -5.443 1.00 98.06 209 GLY A CA 1
ATOM 1636 C C . GLY A 1 209 ? 11.975 4.833 -6.514 1.00 98.06 209 GLY A C 1
ATOM 1637 O O . GLY A 1 209 ? 10.849 4.364 -6.704 1.00 98.06 209 GLY A O 1
ATOM 1638 N N . THR A 1 210 ? 13.029 4.502 -7.254 1.00 98.50 210 THR A N 1
ATOM 1639 C CA . THR A 1 210 ? 12.990 3.522 -8.344 1.00 98.50 210 THR A CA 1
ATOM 1640 C C . THR A 1 210 ? 13.289 2.110 -7.850 1.00 98.50 210 THR A C 1
ATOM 1642 O O . THR A 1 210 ? 13.661 1.887 -6.696 1.00 98.50 210 THR A O 1
ATOM 1645 N N . VAL A 1 211 ? 13.062 1.139 -8.731 1.00 98.50 211 VAL A N 1
ATOM 1646 C CA . VAL A 1 211 ? 13.260 -0.287 -8.469 1.00 98.50 211 VAL A CA 1
ATOM 1647 C C . VAL A 1 211 ? 14.226 -0.833 -9.512 1.00 98.50 211 VAL A C 1
ATOM 1649 O O . VAL A 1 211 ? 14.020 -0.579 -10.700 1.00 98.50 211 VAL A O 1
ATOM 1652 N N . CYS A 1 212 ? 15.250 -1.567 -9.082 1.00 98.31 212 CYS A N 1
ATOM 1653 C CA . CYS A 1 212 ? 16.199 -2.212 -9.983 1.00 98.31 212 CYS A CA 1
ATOM 1654 C C . CYS A 1 212 ? 15.559 -3.386 -10.747 1.00 98.31 212 CYS A C 1
ATOM 1656 O O . CYS A 1 212 ? 14.608 -4.016 -10.273 1.00 98.31 212 CYS A O 1
ATOM 1658 N N . ASP A 1 213 ? 16.049 -3.658 -11.957 1.00 97.88 213 ASP A N 1
ATOM 1659 C CA . ASP A 1 213 ? 15.613 -4.771 -12.800 1.00 97.88 213 ASP A CA 1
ATOM 1660 C C . ASP A 1 213 ? 16.264 -6.122 -12.454 1.00 97.88 213 ASP A C 1
ATOM 1662 O O . ASP A 1 213 ? 15.781 -7.160 -12.928 1.00 97.88 213 ASP A O 1
ATOM 1666 N N . ASP A 1 214 ? 17.261 -6.139 -11.565 1.00 96.88 214 ASP A N 1
ATOM 1667 C CA . ASP A 1 214 ? 17.903 -7.352 -11.065 1.00 96.88 214 ASP A CA 1
ATOM 1668 C C . ASP A 1 214 ? 16.896 -8.283 -10.372 1.00 96.88 214 ASP A C 1
ATOM 1670 O O . ASP A 1 214 ? 16.168 -7.935 -9.439 1.00 96.88 214 ASP A O 1
ATOM 1674 N N . TYR A 1 215 ? 16.808 -9.509 -10.902 1.00 94.75 215 TYR A N 1
ATOM 1675 C CA . TYR A 1 215 ? 15.841 -10.555 -10.534 1.00 94.75 215 TYR A CA 1
ATOM 1676 C C . TYR A 1 215 ? 14.354 -10.158 -10.595 1.00 94.75 215 TYR A C 1
ATOM 1678 O O . TYR A 1 215 ? 13.503 -10.988 -10.256 1.00 94.75 215 TYR A O 1
ATOM 1686 N N . PHE A 1 216 ? 14.017 -8.961 -11.088 1.00 97.62 216 PHE A N 1
ATOM 1687 C CA . PHE A 1 216 ? 12.641 -8.499 -11.215 1.00 97.62 216 PHE A CA 1
ATOM 1688 C C . PHE A 1 216 ? 11.939 -9.236 -12.362 1.00 97.62 216 PHE A C 1
ATOM 1690 O O . PHE A 1 216 ? 12.093 -8.925 -13.547 1.00 97.62 216 PHE A O 1
ATOM 1697 N N . ASP A 1 217 ? 11.136 -10.239 -12.015 1.00 96.00 217 ASP A N 1
ATOM 1698 C CA . ASP A 1 217 ? 10.463 -11.101 -12.983 1.00 96.00 217 ASP A CA 1
ATOM 1699 C C . ASP A 1 217 ? 8.983 -10.730 -13.222 1.00 96.00 217 ASP A C 1
ATOM 1701 O O . ASP A 1 217 ? 8.425 -9.758 -12.701 1.00 96.00 217 ASP A O 1
ATOM 1705 N N . ILE A 1 218 ? 8.302 -11.531 -14.049 1.00 96.94 218 ILE A N 1
ATOM 1706 C CA . ILE A 1 218 ? 6.885 -11.314 -14.366 1.00 96.94 218 ILE A CA 1
ATOM 1707 C C . ILE A 1 218 ? 5.959 -11.507 -13.152 1.00 96.94 218 ILE A C 1
ATOM 1709 O O . ILE A 1 218 ? 4.848 -10.976 -13.155 1.00 96.94 218 ILE A O 1
ATOM 1713 N N . LYS A 1 219 ? 6.371 -12.248 -12.113 1.00 95.88 219 LYS A N 1
ATOM 1714 C CA . LYS A 1 219 ? 5.577 -12.395 -10.885 1.00 95.88 219 LYS A CA 1
ATOM 1715 C C . LYS A 1 219 ? 5.620 -11.107 -10.080 1.00 95.88 219 LYS A C 1
ATOM 1717 O O . LYS A 1 219 ? 4.560 -10.651 -9.657 1.00 95.88 219 LYS A O 1
ATOM 1722 N N . ALA A 1 220 ? 6.795 -10.490 -9.953 1.00 97.06 220 ALA A N 1
ATOM 1723 C CA . ALA A 1 220 ? 6.920 -9.169 -9.343 1.00 97.06 220 ALA A CA 1
ATOM 1724 C C . ALA A 1 220 ? 6.091 -8.122 -10.092 1.00 97.06 220 ALA A C 1
ATOM 1726 O O . ALA A 1 220 ? 5.289 -7.401 -9.498 1.00 97.06 220 ALA A O 1
ATOM 1727 N N . ALA A 1 221 ? 6.152 -8.150 -11.421 1.00 97.94 221 ALA A N 1
ATOM 1728 C CA . ALA A 1 221 ? 5.318 -7.302 -12.259 1.00 97.94 221 ALA A CA 1
ATOM 1729 C C . ALA A 1 221 ? 3.812 -7.542 -12.061 1.00 97.94 221 ALA A C 1
ATOM 1731 O O . ALA A 1 221 ? 3.032 -6.590 -12.075 1.00 97.94 221 ALA A O 1
ATOM 1732 N N . ASN A 1 222 ? 3.379 -8.796 -11.887 1.00 97.69 222 ASN A N 1
ATOM 1733 C CA . ASN A 1 222 ? 1.978 -9.114 -11.609 1.00 97.69 222 ASN A CA 1
ATOM 1734 C C . ASN A 1 222 ? 1.530 -8.528 -10.268 1.00 97.69 222 ASN A C 1
ATOM 1736 O O . ASN A 1 222 ? 0.473 -7.903 -10.238 1.00 97.69 222 ASN A O 1
ATOM 1740 N N . VAL A 1 223 ? 2.336 -8.653 -9.206 1.00 96.00 223 VAL A N 1
ATOM 1741 C CA . VAL A 1 223 ? 2.058 -8.014 -7.906 1.00 96.00 223 VAL A CA 1
ATOM 1742 C C . VAL A 1 223 ? 1.892 -6.504 -8.081 1.00 96.00 223 VAL A C 1
ATOM 1744 O O . VAL A 1 223 ? 0.868 -5.952 -7.681 1.00 96.00 223 VAL A O 1
ATOM 1747 N N . THR A 1 224 ? 2.823 -5.841 -8.776 1.00 96.94 224 THR A N 1
ATOM 1748 C CA . THR A 1 224 ? 2.720 -4.407 -9.090 1.00 96.94 224 THR A CA 1
ATOM 1749 C C . THR A 1 224 ? 1.435 -4.075 -9.854 1.00 96.94 224 THR A C 1
ATOM 1751 O O . THR A 1 224 ? 0.725 -3.134 -9.506 1.00 96.94 224 THR A O 1
ATOM 1754 N N . CYS A 1 225 ? 1.096 -4.832 -10.899 1.00 97.25 225 CYS A N 1
ATOM 1755 C CA . CYS A 1 225 ? -0.090 -4.555 -11.707 1.00 97.25 225 CYS A CA 1
ATOM 1756 C C . CYS A 1 225 ? -1.390 -4.761 -10.927 1.00 97.25 225 CYS A C 1
ATOM 1758 O O . CYS A 1 225 ? -2.284 -3.922 -11.032 1.00 97.25 225 CYS A O 1
ATOM 1760 N N . HIS A 1 226 ? -1.477 -5.808 -10.106 1.00 95.06 226 HIS A N 1
ATOM 1761 C CA . HIS A 1 226 ? -2.608 -6.033 -9.208 1.00 95.06 226 HIS A CA 1
ATOM 1762 C C . HIS A 1 226 ? -2.752 -4.907 -8.184 1.00 95.06 226 HIS A C 1
ATOM 1764 O O . HIS A 1 226 ? -3.838 -4.346 -8.045 1.00 95.06 226 HIS A O 1
ATOM 1770 N N . GLN A 1 227 ? -1.651 -4.499 -7.548 1.00 94.69 227 GLN A N 1
ATOM 1771 C CA . GLN A 1 227 ? -1.605 -3.359 -6.628 1.00 94.69 227 GLN A CA 1
ATOM 1772 C C . GLN A 1 227 ? -2.078 -2.061 -7.306 1.00 94.69 227 GLN A C 1
ATOM 1774 O O . GLN A 1 227 ? -2.803 -1.255 -6.718 1.00 94.69 227 GLN A O 1
ATOM 1779 N N . LEU A 1 228 ? -1.734 -1.869 -8.583 1.00 94.75 228 LEU A N 1
ATOM 1780 C CA . LEU A 1 228 ? -2.188 -0.740 -9.393 1.00 94.75 228 LEU A CA 1
ATOM 1781 C C . LEU A 1 228 ? -3.643 -0.865 -9.874 1.00 94.75 228 LEU A C 1
ATOM 1783 O O . LEU A 1 228 ? -4.204 0.138 -10.316 1.00 94.75 228 LEU A O 1
ATOM 1787 N N . GLY A 1 229 ? -4.308 -2.003 -9.672 1.00 93.81 229 GLY A N 1
ATOM 1788 C CA . GLY A 1 229 ? -5.710 -2.235 -10.038 1.00 93.81 229 GLY A CA 1
ATOM 1789 C C . GLY A 1 229 ? -5.913 -2.825 -11.436 1.00 93.81 229 GLY A C 1
ATOM 1790 O O . GLY A 1 229 ? -7.018 -2.747 -11.966 1.00 93.81 229 GLY A O 1
ATOM 1791 N N . TYR A 1 230 ? -4.865 -3.395 -12.030 1.00 95.81 230 TYR A N 1
ATOM 1792 C CA . TYR A 1 230 ? -4.916 -4.103 -13.307 1.00 95.81 230 TYR A CA 1
ATOM 1793 C C . TYR A 1 230 ? -4.964 -5.618 -13.108 1.00 95.81 230 TYR A C 1
ATOM 1795 O O . TYR A 1 230 ? -4.514 -6.149 -12.091 1.00 95.81 230 TYR A O 1
ATOM 1803 N N . ARG A 1 231 ? -5.470 -6.344 -14.112 1.00 95.69 231 ARG A N 1
ATOM 1804 C CA . ARG A 1 231 ? -5.589 -7.807 -14.031 1.00 95.69 231 ARG A CA 1
ATOM 1805 C C . ARG A 1 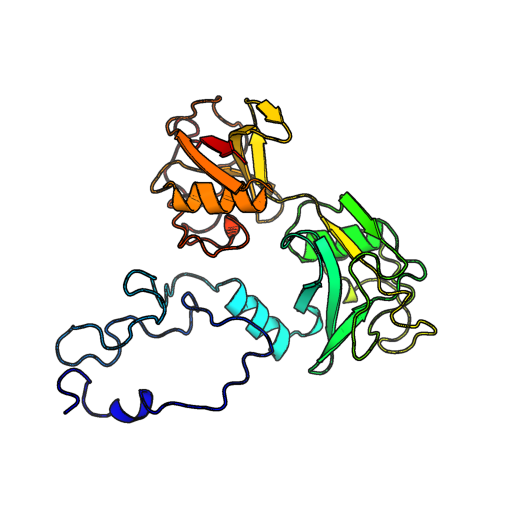231 ? -4.246 -8.529 -14.054 1.00 95.69 231 ARG A C 1
ATOM 1807 O O . ARG A 1 231 ? -4.147 -9.577 -13.437 1.00 95.69 231 ARG A O 1
ATOM 1814 N N . ARG A 1 232 ? -3.253 -8.069 -14.820 1.00 97.19 232 ARG A N 1
ATOM 1815 C CA . ARG A 1 232 ? -1.928 -8.717 -14.879 1.00 97.19 232 ARG A CA 1
ATOM 1816 C C . ARG A 1 232 ? -0.867 -7.841 -15.527 1.00 97.19 232 ARG A C 1
ATOM 1818 O O . ARG A 1 232 ? -1.177 -6.919 -16.284 1.00 97.19 232 ARG A O 1
ATOM 1825 N N . ALA A 1 233 ? 0.390 -8.214 -15.328 1.00 98.12 233 ALA A N 1
ATOM 1826 C CA . ALA A 1 233 ? 1.482 -7.790 -16.180 1.00 98.12 233 ALA A CA 1
ATOM 1827 C C . ALA A 1 233 ? 1.456 -8.544 -17.515 1.00 98.12 233 ALA A C 1
ATOM 1829 O O . ALA A 1 233 ? 1.160 -9.736 -17.611 1.00 98.12 233 ALA A O 1
ATOM 1830 N N . SER A 1 234 ? 1.780 -7.815 -18.574 1.00 98.06 234 SER A N 1
ATOM 1831 C CA . SER A 1 234 ? 2.008 -8.368 -19.908 1.00 98.06 234 SER A CA 1
ATOM 1832 C C . SER A 1 234 ? 3.493 -8.469 -20.234 1.00 98.06 234 SER A C 1
ATOM 1834 O O . SER A 1 234 ? 3.875 -9.380 -20.963 1.00 98.06 234 SER A O 1
ATOM 1836 N N . ARG A 1 235 ? 4.318 -7.540 -19.725 1.00 97.81 235 ARG A N 1
ATOM 1837 C CA . ARG A 1 235 ? 5.770 -7.486 -19.945 1.00 97.81 235 ARG A CA 1
ATOM 1838 C C . ARG A 1 235 ? 6.481 -6.762 -18.803 1.00 97.81 235 ARG A C 1
ATOM 1840 O O . ARG A 1 235 ? 5.914 -5.841 -18.210 1.00 97.81 235 ARG A O 1
ATOM 1847 N N . VAL A 1 236 ? 7.733 -7.155 -18.603 1.00 98.25 236 VAL A N 1
ATOM 1848 C CA . VAL A 1 236 ? 8.764 -6.435 -17.849 1.00 98.25 236 VAL A CA 1
ATOM 1849 C C . VAL A 1 236 ? 9.788 -5.931 -18.853 1.00 98.25 236 VAL A C 1
ATOM 1851 O O . VAL A 1 236 ? 10.094 -6.627 -19.823 1.00 98.25 236 VAL A O 1
ATOM 1854 N N . TYR A 1 237 ? 10.279 -4.719 -18.648 1.00 98.06 237 TYR A N 1
ATOM 1855 C CA . TYR A 1 237 ? 11.349 -4.148 -19.440 1.00 98.06 237 TYR A CA 1
ATOM 1856 C C . TYR A 1 237 ? 12.509 -3.780 -18.518 1.00 98.06 237 TYR A C 1
ATOM 1858 O O . TYR A 1 237 ? 12.320 -2.922 -17.652 1.00 98.06 237 TYR A O 1
ATOM 1866 N N . PRO A 1 238 ? 13.683 -4.392 -18.723 1.00 96.56 238 PRO A N 1
ATOM 1867 C CA . PRO A 1 238 ? 14.900 -3.953 -18.072 1.00 96.56 238 PRO A CA 1
ATOM 1868 C C . PRO A 1 238 ? 15.424 -2.677 -18.746 1.00 96.56 238 PRO A C 1
ATOM 1870 O O . PRO A 1 238 ? 14.893 -2.215 -19.769 1.00 96.56 238 PRO A O 1
ATOM 1873 N N . ARG A 1 239 ? 16.522 -2.161 -18.211 1.00 96.56 239 ARG A N 1
ATOM 1874 C CA . ARG A 1 239 ? 17.355 -1.115 -18.800 1.00 96.56 239 ARG A CA 1
ATOM 1875 C C . ARG A 1 239 ? 16.650 0.225 -19.020 1.00 96.56 239 ARG A C 1
ATOM 1877 O O . ARG A 1 239 ? 16.755 0.808 -20.104 1.00 96.56 239 ARG A O 1
ATOM 1884 N N . ALA A 1 240 ? 15.865 0.677 -18.040 1.00 96.06 240 ALA A N 1
ATOM 1885 C CA . ALA A 1 240 ? 15.231 1.998 -18.037 1.00 96.06 240 ALA A CA 1
ATOM 1886 C C . ALA A 1 240 ? 14.455 2.333 -19.330 1.00 96.06 240 ALA A C 1
ATOM 1888 O O . ALA A 1 240 ? 14.539 3.439 -19.872 1.00 96.06 240 ALA A O 1
ATOM 1889 N N . ARG A 1 241 ? 13.676 1.372 -19.853 1.00 97.31 241 ARG A N 1
ATOM 1890 C CA . ARG A 1 241 ? 12.965 1.483 -21.147 1.00 97.31 241 ARG A CA 1
ATOM 1891 C C . ARG A 1 241 ? 12.130 2.759 -21.307 1.00 97.31 241 ARG A C 1
ATOM 1893 O O . ARG A 1 241 ? 12.013 3.256 -22.427 1.00 97.31 241 ARG A O 1
ATOM 1900 N N . TYR A 1 242 ? 11.530 3.251 -20.224 1.00 96.81 242 TYR A N 1
ATOM 1901 C CA . TYR A 1 242 ? 10.725 4.479 -20.196 1.00 96.81 242 TYR A CA 1
ATOM 1902 C C . TYR A 1 242 ? 11.457 5.659 -19.534 1.00 96.81 242 TYR A C 1
ATOM 1904 O O . TYR A 1 242 ? 10.831 6.552 -18.967 1.00 96.81 242 TYR A O 1
ATOM 1912 N N . GLY A 1 243 ? 12.787 5.666 -19.640 1.00 96.50 243 GLY A N 1
ATOM 1913 C CA . GLY A 1 243 ? 13.673 6.683 -19.090 1.00 96.50 243 GLY A CA 1
ATOM 1914 C C . GLY A 1 243 ? 14.205 6.310 -17.711 1.00 96.50 243 GLY A C 1
ATOM 1915 O O . GLY A 1 243 ? 13.548 5.595 -16.952 1.00 96.50 243 GLY A O 1
ATOM 1916 N N . GLN A 1 244 ? 15.384 6.838 -17.395 1.00 97.81 244 GLN A N 1
ATOM 1917 C CA . GLN A 1 244 ? 16.008 6.741 -16.077 1.00 97.81 244 GLN A CA 1
ATOM 1918 C C . GLN A 1 244 ? 15.259 7.619 -15.069 1.00 97.81 244 GLN A C 1
ATOM 1920 O O . GLN A 1 244 ? 14.693 8.658 -15.432 1.00 97.81 244 GLN A O 1
ATOM 1925 N N . GLY A 1 245 ? 15.200 7.176 -13.821 1.00 95.50 245 GLY A N 1
ATOM 1926 C CA . GLY A 1 245 ? 14.731 7.976 -12.706 1.00 95.50 245 GLY A CA 1
ATOM 1927 C C . GLY A 1 245 ? 15.773 8.983 -12.235 1.00 95.50 245 GLY A C 1
ATOM 1928 O O . GLY A 1 245 ? 16.908 9.029 -12.701 1.00 95.50 245 GLY A O 1
ATOM 1929 N N . THR A 1 246 ? 15.331 9.831 -11.313 1.00 96.25 246 THR A N 1
ATOM 1930 C CA . THR A 1 246 ? 16.161 10.833 -10.626 1.00 96.25 246 THR A CA 1
ATOM 1931 C C . THR A 1 246 ? 15.999 10.761 -9.106 1.00 96.25 246 THR A C 1
ATOM 1933 O O . THR A 1 246 ? 16.529 11.601 -8.387 1.00 96.25 246 THR A O 1
ATOM 1936 N N . LEU A 1 247 ? 15.176 9.825 -8.633 1.00 96.69 247 LEU A N 1
ATOM 1937 C CA . LEU A 1 247 ? 14.917 9.552 -7.221 1.00 96.69 247 LEU A CA 1
ATOM 1938 C C . LEU A 1 247 ? 15.842 8.421 -6.762 1.00 96.69 247 LEU A C 1
ATOM 1940 O O . LEU A 1 247 ? 16.292 7.682 -7.625 1.00 96.69 247 LEU A O 1
ATOM 1944 N N . PRO A 1 248 ? 16.084 8.218 -5.458 1.00 97.19 248 PRO A N 1
ATOM 1945 C CA . PRO A 1 248 ? 16.885 7.089 -4.980 1.00 97.19 248 PRO A CA 1
ATOM 1946 C C . PRO A 1 248 ? 16.382 5.735 -5.506 1.00 97.19 248 PRO A C 1
ATOM 1948 O O . PRO A 1 248 ? 15.177 5.546 -5.680 1.00 97.19 248 PRO A O 1
ATOM 1951 N N . ILE A 1 249 ? 17.284 4.775 -5.720 1.00 97.56 249 ILE A N 1
ATOM 1952 C CA . ILE A 1 249 ? 16.899 3.379 -5.970 1.00 97.56 249 ILE A CA 1
ATOM 1953 C C . ILE A 1 249 ? 16.562 2.764 -4.608 1.00 97.56 249 ILE A C 1
ATOM 1955 O O . ILE A 1 249 ? 17.422 2.660 -3.738 1.00 97.56 249 ILE A O 1
ATOM 1959 N N . LEU A 1 250 ? 15.296 2.405 -4.392 1.00 95.19 250 LEU A N 1
ATOM 1960 C CA . LEU A 1 250 ? 14.817 1.930 -3.089 1.00 95.19 250 LEU A CA 1
ATOM 1961 C C . LEU A 1 250 ? 14.746 0.413 -2.983 1.00 95.19 250 LEU A C 1
ATOM 1963 O O . LEU A 1 250 ? 14.832 -0.109 -1.877 1.00 95.19 250 LEU A O 1
ATOM 1967 N N . MET A 1 251 ? 14.548 -0.300 -4.088 1.00 96.44 251 MET A N 1
ATOM 1968 C CA . MET A 1 251 ? 14.396 -1.755 -4.063 1.00 96.44 251 MET A CA 1
ATOM 1969 C C . MET A 1 251 ? 15.292 -2.423 -5.097 1.00 96.44 251 MET A C 1
ATOM 1971 O O . MET A 1 251 ? 15.312 -2.004 -6.254 1.00 96.44 251 MET A O 1
ATOM 1975 N N . ASP A 1 252 ? 15.949 -3.500 -4.676 1.00 96.19 252 ASP A N 1
ATOM 1976 C CA . ASP A 1 252 ? 16.827 -4.343 -5.484 1.00 96.19 252 ASP A CA 1
ATOM 1977 C C . ASP A 1 252 ? 16.601 -5.837 -5.146 1.00 96.19 252 ASP A C 1
ATOM 1979 O O . ASP A 1 252 ? 15.980 -6.171 -4.126 1.00 96.19 252 ASP A O 1
ATOM 1983 N N . ASP A 1 253 ? 17.004 -6.739 -6.044 1.00 94.31 253 ASP A N 1
ATOM 1984 C CA . ASP A 1 253 ? 16.766 -8.189 -5.997 1.00 94.31 253 ASP A CA 1
ATOM 1985 C C . ASP A 1 253 ? 15.298 -8.572 -5.705 1.00 94.31 253 ASP A C 1
ATOM 1987 O O . ASP A 1 253 ? 15.007 -9.490 -4.922 1.00 94.31 253 ASP A O 1
ATOM 1991 N N . VAL A 1 254 ? 14.333 -7.865 -6.303 1.00 94.12 254 VAL A N 1
ATOM 1992 C CA . VAL A 1 254 ? 12.910 -8.022 -5.956 1.00 94.12 254 VAL A CA 1
ATOM 1993 C C . VAL A 1 254 ? 12.350 -9.349 -6.468 1.00 94.12 254 VAL A C 1
ATOM 1995 O O . VAL A 1 254 ? 12.197 -9.576 -7.667 1.00 94.12 254 VAL A O 1
ATOM 1998 N N . ARG A 1 255 ? 11.958 -10.222 -5.537 1.00 89.75 255 ARG A N 1
ATOM 1999 C CA . ARG A 1 255 ? 11.459 -11.577 -5.791 1.00 89.75 255 ARG A CA 1
ATOM 2000 C C . ARG A 1 255 ? 10.113 -11.793 -5.113 1.00 89.75 255 ARG A C 1
ATOM 2002 O O . ARG A 1 255 ? 10.024 -11.984 -3.899 1.00 89.75 255 ARG A O 1
ATOM 2009 N N . CYS A 1 256 ? 9.060 -11.823 -5.920 1.00 87.25 256 CYS A N 1
ATOM 2010 C CA . CYS A 1 256 ? 7.702 -12.085 -5.455 1.00 87.25 256 CYS A CA 1
ATOM 2011 C C . CYS A 1 256 ? 7.286 -13.542 -5.691 1.00 87.25 256 CYS A C 1
ATOM 2013 O O . CYS A 1 256 ? 7.634 -14.178 -6.689 1.00 87.25 256 CYS A O 1
ATOM 2015 N N . THR A 1 257 ? 6.458 -14.061 -4.794 1.00 84.88 257 THR A N 1
ATOM 2016 C CA . THR A 1 257 ? 5.762 -15.341 -4.958 1.00 84.88 257 THR A CA 1
ATOM 2017 C C . THR A 1 257 ? 4.545 -15.212 -5.877 1.00 84.88 257 THR A C 1
ATOM 2019 O O . THR A 1 257 ? 4.187 -16.184 -6.549 1.00 84.88 257 THR A O 1
ATOM 2022 N N . GLY A 1 258 ? 3.959 -14.012 -5.954 1.00 84.56 258 GLY A N 1
ATOM 2023 C CA . GLY A 1 258 ? 2.767 -13.661 -6.726 1.00 84.56 258 GLY A CA 1
ATOM 2024 C C . GLY A 1 258 ? 1.497 -13.512 -5.879 1.00 84.56 258 GLY A C 1
ATOM 2025 O O . GLY A 1 258 ? 0.466 -13.124 -6.421 1.00 84.56 258 GLY A O 1
ATOM 2026 N N . GLY A 1 259 ? 1.552 -13.837 -4.583 1.00 81.81 259 GLY A N 1
ATOM 2027 C CA . GLY A 1 259 ? 0.427 -13.703 -3.647 1.00 81.81 259 GLY A CA 1
ATOM 2028 C C . GLY A 1 259 ? 0.462 -12.424 -2.809 1.00 81.81 259 GLY A C 1
ATOM 2029 O O . GLY A 1 259 ? -0.453 -12.176 -2.026 1.00 81.81 259 GLY A O 1
ATOM 2030 N N . GLU A 1 260 ? 1.521 -11.629 -2.935 1.00 86.25 260 GLU A N 1
ATOM 2031 C CA . GLU A 1 260 ? 1.707 -10.399 -2.183 1.00 86.25 260 GLU A CA 1
ATOM 2032 C C . GLU A 1 260 ? 0.685 -9.331 -2.597 1.00 86.25 260 GLU A C 1
ATOM 2034 O O . GLU A 1 260 ? 0.397 -9.139 -3.778 1.00 86.25 260 GLU A O 1
ATOM 2039 N N . ALA A 1 261 ? 0.156 -8.594 -1.618 1.00 85.88 261 ALA A N 1
ATOM 2040 C CA . ALA A 1 261 ? -0.769 -7.489 -1.879 1.00 85.88 261 ALA A CA 1
ATOM 2041 C C . ALA A 1 261 ? -0.063 -6.226 -2.408 1.00 85.88 261 ALA A C 1
ATOM 2043 O O . ALA A 1 261 ? -0.690 -5.397 -3.067 1.00 85.88 261 ALA A O 1
ATOM 2044 N N . GLN A 1 262 ? 1.224 -6.058 -2.089 1.00 89.44 262 GLN A N 1
ATOM 2045 C CA . GLN A 1 262 ? 2.031 -4.899 -2.467 1.00 89.44 262 GLN A CA 1
ATOM 2046 C C . GLN A 1 262 ? 3.452 -5.343 -2.810 1.00 89.44 262 GLN A C 1
ATOM 2048 O O . GLN A 1 262 ? 3.977 -6.272 -2.198 1.00 89.44 262 GLN A O 1
ATOM 2053 N N . ILE A 1 263 ? 4.093 -4.645 -3.748 1.00 93.31 263 ILE A N 1
ATOM 2054 C CA . ILE A 1 263 ? 5.461 -4.954 -4.185 1.00 93.31 263 ILE A CA 1
ATOM 2055 C C . ILE A 1 263 ? 6.485 -4.857 -3.044 1.00 93.31 263 ILE A C 1
ATOM 2057 O O . ILE A 1 263 ? 7.395 -5.674 -2.967 1.00 93.31 263 ILE A O 1
ATOM 2061 N N . THR A 1 264 ? 6.285 -3.937 -2.097 1.00 89.25 264 THR A N 1
ATOM 2062 C CA . THR A 1 264 ? 7.133 -3.767 -0.905 1.00 89.25 264 THR A CA 1
ATOM 2063 C C . THR A 1 264 ? 7.038 -4.933 0.084 1.00 89.25 264 THR A C 1
ATOM 2065 O O . THR A 1 264 ? 7.845 -5.020 1.003 1.00 89.25 264 THR A O 1
ATOM 2068 N N . HIS A 1 265 ? 6.074 -5.846 -0.086 1.00 86.00 265 HIS A N 1
ATOM 2069 C CA . HIS A 1 265 ? 5.958 -7.054 0.740 1.00 86.00 265 HIS A CA 1
ATOM 2070 C C . HIS A 1 265 ? 6.733 -8.235 0.147 1.00 86.00 265 HIS A C 1
ATOM 2072 O O . HIS A 1 265 ? 6.844 -9.279 0.790 1.00 86.00 265 HIS A O 1
ATOM 2078 N N . CYS A 1 266 ? 7.238 -8.099 -1.080 1.00 86.69 266 CYS A N 1
ATOM 2079 C CA . CYS A 1 266 ? 8.063 -9.123 -1.691 1.00 86.69 266 CYS A CA 1
ATOM 2080 C C . CYS A 1 266 ? 9.430 -9.214 -1.007 1.00 86.69 266 CYS A C 1
ATOM 2082 O O . CYS A 1 266 ? 9.881 -8.304 -0.303 1.00 86.69 266 CYS A O 1
ATOM 2084 N N . LEU A 1 267 ? 10.109 -10.338 -1.225 1.00 84.44 267 LEU A N 1
ATOM 2085 C CA . LEU A 1 267 ? 11.503 -10.463 -0.830 1.00 84.44 267 LEU A CA 1
ATOM 2086 C C . LEU A 1 267 ? 12.349 -9.521 -1.698 1.00 84.44 267 LEU A C 1
ATOM 2088 O O . LEU A 1 267 ? 12.117 -9.418 -2.896 1.00 84.44 267 LEU A O 1
ATOM 2092 N N . SER A 1 268 ? 13.311 -8.841 -1.090 1.00 86.94 268 SER A N 1
ATOM 2093 C CA . SER A 1 268 ? 14.237 -7.903 -1.738 1.00 86.94 268 SER A CA 1
ATOM 2094 C C . SER A 1 268 ? 15.472 -7.745 -0.849 1.00 86.94 268 SER A C 1
ATOM 2096 O O . SER A 1 268 ? 15.445 -8.192 0.305 1.00 86.94 268 SER A O 1
ATOM 2098 N N . THR A 1 269 ? 16.506 -7.045 -1.304 1.00 83.62 269 THR A N 1
ATOM 2099 C CA . THR A 1 269 ? 17.492 -6.436 -0.390 1.00 83.62 269 THR A CA 1
ATOM 2100 C C . THR A 1 269 ? 16.810 -5.449 0.580 1.00 83.62 269 THR A C 1
ATOM 2102 O O . THR A 1 269 ? 15.626 -5.113 0.394 1.00 83.62 269 THR A O 1
ATOM 2105 N N . PRO A 1 270 ? 17.467 -5.038 1.683 1.00 83.69 270 PRO A N 1
ATOM 2106 C CA . PRO A 1 270 ? 16.984 -3.932 2.510 1.00 83.69 270 PRO A CA 1
ATOM 2107 C C . PRO A 1 270 ? 16.718 -2.669 1.677 1.00 83.69 270 PRO A C 1
ATOM 2109 O O . PRO A 1 270 ? 17.385 -2.426 0.675 1.00 83.69 270 PRO A O 1
ATOM 2112 N 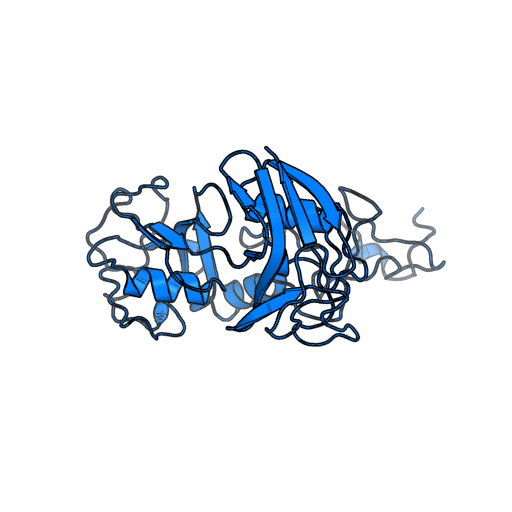N . ILE A 1 271 ? 15.721 -1.874 2.077 1.00 84.25 271 ILE A N 1
ATOM 2113 C CA . ILE A 1 271 ? 15.340 -0.670 1.329 1.00 84.25 271 ILE A CA 1
ATOM 2114 C C . ILE A 1 271 ? 16.524 0.303 1.269 1.00 84.25 271 ILE A C 1
ATOM 2116 O O . ILE A 1 271 ? 17.113 0.625 2.298 1.00 84.25 271 ILE A O 1
ATOM 2120 N N . GLY A 1 272 ? 16.861 0.762 0.062 1.00 85.12 272 GLY A N 1
ATOM 2121 C CA . GLY A 1 272 ? 17.998 1.652 -0.199 1.00 85.12 272 GLY A CA 1
ATOM 2122 C C . GLY A 1 272 ? 19.359 0.954 -0.318 1.00 85.12 272 GLY A C 1
ATOM 2123 O O . GLY A 1 272 ? 20.331 1.608 -0.688 1.00 85.12 272 GLY A O 1
ATOM 2124 N N . GLU A 1 273 ? 19.452 -0.355 -0.059 1.00 90.12 273 GLU A N 1
ATOM 2125 C CA . GLU A 1 273 ? 20.654 -1.145 -0.341 1.00 90.12 273 GLU A CA 1
ATOM 2126 C C . GLU A 1 273 ? 20.557 -1.774 -1.735 1.00 90.12 273 GLU A C 1
ATOM 2128 O O . GLU A 1 273 ? 19.691 -2.615 -1.993 1.00 90.12 273 GLU A O 1
ATOM 2133 N N . HIS A 1 274 ? 21.456 -1.368 -2.631 1.00 93.81 274 HIS A N 1
ATOM 2134 C CA . HIS A 1 274 ? 21.506 -1.844 -4.011 1.00 93.81 274 HIS A CA 1
ATOM 2135 C C . HIS A 1 274 ? 22.921 -1.736 -4.589 1.00 93.81 274 HIS A C 1
ATOM 2137 O O . HIS A 1 274 ? 23.753 -0.965 -4.102 1.00 93.81 274 HIS A O 1
ATOM 2143 N N . ASN A 1 275 ? 23.188 -2.470 -5.666 1.00 94.44 275 ASN A N 1
ATOM 2144 C CA . ASN A 1 275 ? 24.393 -2.303 -6.493 1.00 94.44 275 ASN A CA 1
ATOM 2145 C C . ASN A 1 275 ? 24.089 -1.717 -7.889 1.00 94.44 275 ASN A C 1
ATOM 2147 O O . ASN A 1 275 ? 25.011 -1.532 -8.684 1.00 94.44 275 ASN A O 1
ATOM 2151 N N . CYS A 1 276 ? 22.823 -1.390 -8.158 1.00 97.31 276 CYS A N 1
ATOM 2152 C CA . CYS A 1 276 ? 22.364 -0.898 -9.453 1.00 97.31 276 CYS A CA 1
ATOM 2153 C C . CYS A 1 276 ? 22.621 0.598 -9.699 1.00 97.31 276 CYS A C 1
ATOM 2155 O O . CYS A 1 276 ? 22.803 1.392 -8.771 1.00 97.31 276 CYS A O 1
ATOM 2157 N N . GLN A 1 277 ? 22.549 0.995 -10.968 1.00 97.75 277 GLN A N 1
ATOM 2158 C CA . GLN A 1 277 ? 22.466 2.379 -11.447 1.00 97.75 277 GLN A CA 1
ATOM 2159 C C . GLN A 1 277 ? 21.083 2.657 -12.057 1.00 97.75 277 GLN A C 1
ATOM 2161 O O . GLN A 1 277 ? 20.361 1.736 -12.420 1.00 97.75 277 GLN A O 1
ATOM 2166 N N . HIS A 1 278 ? 20.711 3.924 -12.282 1.00 98.25 278 HIS A N 1
ATOM 2167 C CA . HIS A 1 278 ? 19.409 4.241 -12.902 1.00 98.25 278 HIS A CA 1
ATOM 2168 C C . HIS A 1 278 ? 19.240 3.722 -14.330 1.00 98.25 278 HIS A C 1
ATOM 2170 O O . HIS A 1 278 ? 18.117 3.619 -14.824 1.00 98.25 278 HIS A O 1
ATOM 2176 N N . SER A 1 279 ? 20.330 3.347 -15.005 1.00 98.12 279 SER A N 1
ATOM 2177 C CA . SER A 1 279 ? 20.239 2.596 -16.254 1.00 98.12 279 SER A CA 1
ATOM 2178 C C . SER A 1 279 ? 19.534 1.253 -16.094 1.00 98.12 279 SER A C 1
ATOM 2180 O O . SER A 1 279 ? 19.091 0.735 -17.107 1.00 98.12 279 SER A O 1
ATOM 2182 N N . GLU A 1 280 ? 19.418 0.719 -14.879 1.00 98.44 280 GLU A N 1
ATOM 2183 C CA . GLU A 1 280 ? 18.809 -0.568 -14.514 1.00 98.44 280 GLU A CA 1
ATOM 2184 C C . GLU A 1 280 ? 17.424 -0.387 -13.871 1.00 98.44 280 GLU A C 1
ATOM 2186 O O . GLU A 1 280 ? 16.836 -1.336 -13.365 1.00 98.44 280 GLU A O 1
ATOM 2191 N N . ASP A 1 281 ? 16.843 0.819 -13.918 1.00 98.62 281 ASP A N 1
ATOM 2192 C CA . ASP A 1 281 ? 15.483 1.026 -13.420 1.00 98.62 281 ASP A CA 1
ATOM 2193 C C . ASP A 1 281 ? 14.476 0.173 -14.214 1.00 98.62 281 ASP A C 1
ATOM 2195 O O . ASP A 1 281 ? 14.335 0.290 -15.443 1.00 98.62 281 ASP A O 1
ATOM 2199 N N . VAL A 1 282 ? 13.707 -0.648 -13.503 1.00 98.62 282 VAL A N 1
ATOM 2200 C CA . VAL A 1 282 ? 12.734 -1.547 -14.114 1.00 98.62 282 VAL A CA 1
ATOM 2201 C C . VAL A 1 282 ? 11.494 -0.802 -14.595 1.00 98.62 282 VAL A C 1
ATOM 2203 O O . VAL A 1 282 ? 11.016 0.188 -14.034 1.00 98.62 282 VAL A O 1
ATOM 2206 N N . SER A 1 283 ? 10.922 -1.311 -15.676 1.00 98.56 283 SER A N 1
ATOM 2207 C CA . SER A 1 283 ? 9.702 -0.804 -16.284 1.00 98.56 283 SER A CA 1
ATOM 2208 C C . SER A 1 283 ? 8.681 -1.923 -16.455 1.00 98.56 283 SER A C 1
ATOM 2210 O O . SER A 1 283 ? 9.014 -3.037 -16.852 1.00 98.56 283 SER A O 1
ATOM 2212 N N . VAL A 1 284 ? 7.405 -1.633 -16.209 1.00 98.44 284 VAL A N 1
ATOM 2213 C CA . VAL A 1 284 ? 6.329 -2.639 -16.220 1.00 98.44 284 VAL A CA 1
ATOM 2214 C C . VAL A 1 284 ? 5.229 -2.231 -17.195 1.00 98.44 284 VAL A C 1
ATOM 2216 O O . VAL A 1 284 ? 4.967 -1.044 -17.388 1.00 98.44 284 VAL A O 1
ATOM 2219 N N . ARG A 1 285 ? 4.567 -3.214 -17.824 1.00 98.56 285 ARG A N 1
ATOM 2220 C CA . ARG A 1 285 ? 3.330 -3.012 -18.596 1.00 98.56 285 ARG A CA 1
ATOM 2221 C C . ARG A 1 285 ? 2.187 -3.870 -18.068 1.00 98.56 285 ARG A C 1
ATOM 2223 O O . ARG A 1 285 ? 2.185 -5.086 -18.265 1.00 98.56 285 ARG A O 1
ATOM 2230 N N . CYS A 1 286 ? 1.168 -3.216 -17.534 1.00 98.50 286 CYS A N 1
ATOM 2231 C CA . CYS A 1 286 ? -0.069 -3.786 -17.022 1.00 98.50 286 CYS A CA 1
ATOM 2232 C C . CYS A 1 286 ? -1.201 -3.754 -18.050 1.00 98.50 286 CYS A C 1
ATOM 2234 O O . CYS A 1 286 ? -1.299 -2.826 -18.856 1.00 98.50 286 CYS A O 1
ATOM 2236 N N . VAL A 1 287 ? -2.067 -4.764 -18.003 1.00 98.19 287 VAL A N 1
ATOM 2237 C CA . VAL A 1 287 ? -3.278 -4.883 -18.825 1.00 98.19 287 VAL A CA 1
ATOM 2238 C C . VAL A 1 287 ? -4.429 -5.463 -18.003 1.00 98.19 287 VAL A C 1
ATOM 2240 O O . VAL A 1 287 ? -4.195 -6.204 -17.043 1.00 98.19 287 VAL A O 1
ATOM 2243 N N . ASN A 1 288 ? -5.661 -5.149 -18.406 1.00 94.50 288 ASN A N 1
ATOM 2244 C CA . ASN A 1 288 ? -6.865 -5.792 -17.873 1.00 94.50 288 ASN A CA 1
ATOM 2245 C C . ASN A 1 288 ? -7.215 -7.130 -18.524 1.00 94.50 288 ASN A C 1
ATOM 2247 O O . ASN A 1 288 ? -6.518 -7.637 -19.436 1.00 94.50 288 ASN A O 1
#

Secondary structure (DSSP, 8-state):
---SBPTT-GGGGSPPS----TTPPP-TT-TTPPPTTTTBSSSS-S---SS-TTS-----SS--HHHHHHHHHHH-GGG-EEEEESSSTTEEEEEEEETTEEEEEB-TT--HHHHHHHHHHTT-SSEEEEE-TTTT----S-EEE-S----S--SSGGGS--SSTT--S--GGGB-EEEEPPSEEEEEEEE-SSEEEEEEEEEETTEEEEEB-TT--HHHHHHHHHHHT-SEEEEEE-TTTT---SS-EEE-S-B--S--SSGGGSB-SSTT-----GGGB-EEEEE-

Sequence (288 aa):
TVTTIGNGYASNFRIQTTSDSQSLPYDYLSLMHYGRTAFSRNGQPTIVPRPSSFITIGQRNRLSMYDVQHINIRYCPERALRLVGGRGSYEGRVEVFWNGQWGTVCDDLFGTNDGRVICKYMGFPDVAATYYRARFGRGTGPIVMDDLRCTGNEYSPFACPMRTIGTHNCGHYEDAGVTCRKNARLVGGRVTSSVAYGRLEVFAEGDWGTVCDDYFDIKAANVTCHQLGYRRASRVYPRARYGQGTLPILMDDVRCTGGEAQITHCLSTPIGEHNCQHSEDVSVRCVN

Organism: Amphimedon queenslandica (NCBI:txid400682)